Protein AF-A0A534GJU0-F1 (afdb_monomer)

Mean predicted aligned error: 9.86 Å

pLDDT: mean 82.62, std 17.09, range [34.47, 97.19]

Nearest PDB structures (foldseek):
  2ew0-assembly1_A  TM=8.326E-01  e=1.391E-11  Acinetobacter baylyi ADP1
  2haf-assembly1_A  TM=8.439E-01  e=2.333E-10  Vibrio cholerae
  2mui-assembly1_A  TM=8.029E-01  e=2.630E-10  Pseudomonas aeruginosa PAO1
  2hrx-assembly1_A  TM=7.505E-01  e=7.293E-10  Corynebacterium diphtheriae
  2do8-assembly1_A  TM=7.227E-01  e=2.050E-07  [Haemophilus] ducreyi

Structure (mmCIF, N/CA/C/O backbone):
data_AF-A0A534GJU0-F1
#
_entry.id   AF-A0A534GJU0-F1
#
loop_
_atom_site.group_PDB
_atom_site.id
_atom_site.type_symbol
_atom_site.label_atom_id
_atom_site.label_alt_id
_atom_site.label_comp_id
_atom_site.label_asym_id
_atom_site.label_entity_id
_atom_site.label_seq_id
_atom_site.pdbx_PDB_ins_code
_atom_site.Cartn_x
_atom_site.Cartn_y
_atom_site.Cartn_z
_atom_site.occupancy
_atom_site.B_iso_or_equiv
_atom_site.auth_seq_id
_atom_site.auth_comp_id
_atom_site.auth_asym_id
_atom_site.auth_atom_id
_atom_site.pdbx_PDB_model_num
ATOM 1 N N . MET A 1 1 ? 6.451 1.093 -78.146 1.00 41.94 1 M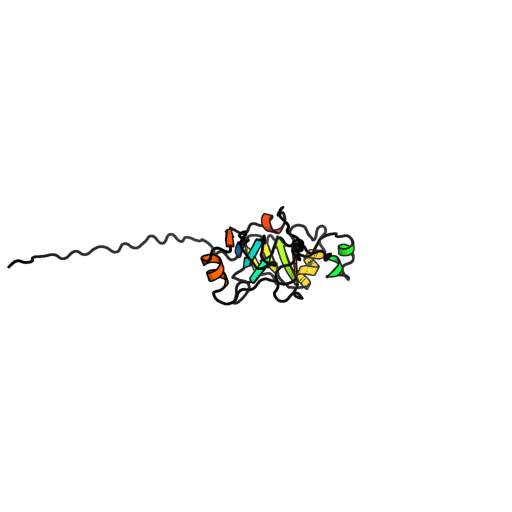ET A N 1
ATOM 2 C CA . MET A 1 1 ? 6.485 0.940 -76.675 1.00 41.94 1 MET A CA 1
ATOM 3 C C . MET A 1 1 ? 5.329 1.780 -76.131 1.00 41.94 1 MET A C 1
ATOM 5 O O . MET A 1 1 ? 5.371 2.984 -76.309 1.00 41.94 1 MET A O 1
ATOM 9 N N . ALA A 1 2 ? 4.134 1.203 -75.945 1.00 38.41 2 ALA A N 1
ATOM 10 C CA . ALA A 1 2 ? 3.597 0.741 -74.648 1.00 38.41 2 ALA A CA 1
ATOM 11 C C . ALA A 1 2 ? 3.693 1.843 -73.572 1.00 38.41 2 ALA A C 1
ATOM 13 O O . ALA A 1 2 ? 4.776 2.077 -73.057 1.00 38.41 2 ALA A O 1
ATOM 14 N N . GLY A 1 3 ? 2.658 2.664 -73.378 1.00 34.47 3 GLY A N 1
ATOM 15 C CA . GLY A 1 3 ? 1.595 2.509 -72.360 1.00 34.47 3 GLY A CA 1
ATOM 16 C C . GLY A 1 3 ? 1.521 3.844 -71.580 1.00 34.47 3 GLY A C 1
ATOM 17 O O . GLY A 1 3 ? 2.497 4.579 -71.591 1.00 34.47 3 GLY A O 1
ATOM 18 N N . ALA A 1 4 ? 0.453 4.297 -70.931 1.00 44.72 4 ALA A N 1
ATOM 19 C CA . ALA A 1 4 ? -0.776 3.656 -70.514 1.00 44.72 4 ALA A CA 1
ATOM 20 C C . ALA A 1 4 ? -1.888 4.710 -70.321 1.00 44.72 4 ALA A C 1
ATOM 22 O O . ALA A 1 4 ? -1.647 5.894 -70.085 1.00 44.72 4 ALA A O 1
ATOM 23 N N . LEU A 1 5 ? -3.103 4.196 -70.457 1.00 43.28 5 LEU A N 1
ATOM 24 C CA . LEU A 1 5 ? -4.422 4.777 -70.252 1.00 43.28 5 LEU A CA 1
ATOM 25 C C . LEU A 1 5 ? -4.727 4.936 -68.748 1.00 43.28 5 LEU A C 1
ATOM 27 O O . LEU A 1 5 ? -4.197 4.146 -67.979 1.00 43.28 5 LEU A O 1
ATOM 31 N N . CYS A 1 6 ? -5.646 5.856 -68.404 1.00 35.12 6 CYS A N 1
ATOM 32 C CA . CYS A 1 6 ? -6.682 5.776 -67.345 1.00 35.12 6 CYS A CA 1
ATOM 33 C C . CYS A 1 6 ? -6.277 5.232 -65.946 1.00 35.12 6 CYS A C 1
ATOM 35 O O . CYS A 1 6 ? -5.686 4.180 -65.785 1.00 35.12 6 CYS A O 1
ATOM 37 N N . THR A 1 7 ? -6.702 5.778 -64.811 1.00 41.09 7 THR A N 1
ATOM 38 C CA . THR A 1 7 ? -8.092 6.054 -64.437 1.00 41.09 7 THR A CA 1
ATOM 39 C C . THR A 1 7 ? -8.074 6.685 -63.044 1.00 41.09 7 THR A C 1
ATOM 41 O O . THR A 1 7 ? -7.282 6.303 -62.185 1.00 41.09 7 THR A O 1
ATOM 44 N N . PHE A 1 8 ? -8.982 7.624 -62.825 1.00 49.00 8 PHE A N 1
ATOM 45 C CA . PHE A 1 8 ? -9.352 8.172 -61.528 1.00 49.00 8 PHE A CA 1
ATOM 46 C C . PHE A 1 8 ? -10.011 7.068 -60.678 1.00 49.00 8 PHE A C 1
ATOM 48 O O . PHE A 1 8 ? -10.967 6.451 -61.146 1.00 49.00 8 PHE A O 1
ATOM 55 N N . LEU A 1 9 ? -9.559 6.832 -59.442 1.00 43.72 9 LEU A N 1
ATOM 56 C CA . LEU A 1 9 ? -10.359 6.122 -58.438 1.00 43.72 9 LEU A CA 1
ATOM 57 C C . LEU A 1 9 ? -10.263 6.858 -57.096 1.00 43.72 9 LEU A C 1
ATOM 59 O O . LEU A 1 9 ? -9.273 6.770 -56.374 1.00 43.72 9 LEU A O 1
ATOM 63 N N . LEU A 1 10 ? -11.326 7.602 -56.789 1.00 51.69 10 LEU A N 1
ATOM 64 C CA . LEU A 1 10 ? -11.676 8.032 -55.440 1.00 51.69 10 LEU A CA 1
ATOM 65 C C . LEU A 1 10 ? -11.942 6.777 -54.602 1.00 51.69 10 LEU A C 1
ATOM 67 O O . LEU A 1 10 ? -12.937 6.090 -54.826 1.00 51.69 10 LEU A O 1
ATOM 71 N N . LEU A 1 11 ? -11.087 6.493 -53.623 1.00 48.75 11 LEU A N 1
ATOM 72 C CA . LEU A 1 11 ? -11.404 5.542 -52.561 1.00 48.75 11 LEU A CA 1
ATOM 73 C C . LEU A 1 11 ? -11.639 6.310 -51.264 1.00 48.75 11 LEU A C 1
ATOM 75 O O . LEU A 1 11 ? -10.718 6.690 -50.550 1.00 48.75 11 LEU A O 1
ATOM 79 N N . LEU A 1 12 ? -12.928 6.601 -51.074 1.00 48.41 12 LEU A N 1
ATOM 80 C CA . LEU A 1 12 ? -13.704 6.465 -49.841 1.00 48.41 12 LEU A CA 1
ATOM 81 C C . LEU A 1 12 ? -12.893 6.435 -48.541 1.00 48.41 12 LEU A C 1
ATOM 83 O O . LEU A 1 12 ? -12.193 5.471 -48.237 1.00 48.41 12 LEU A O 1
ATOM 87 N N . GLY A 1 13 ? -13.109 7.469 -47.726 1.00 51.94 13 GLY A N 1
ATOM 88 C CA . GLY A 1 13 ? -12.737 7.463 -46.323 1.00 51.94 13 GLY A CA 1
ATOM 89 C C . GLY A 1 13 ? -13.367 6.272 -45.608 1.00 51.94 13 GLY A C 1
ATOM 90 O O . GLY A 1 13 ? -14.582 6.208 -45.432 1.00 51.94 13 GLY A O 1
ATOM 91 N N . ALA A 1 14 ? -12.527 5.349 -45.160 1.00 42.12 14 ALA A N 1
ATOM 92 C CA . ALA A 1 14 ? -12.880 4.459 -44.073 1.00 42.12 14 ALA A CA 1
ATOM 93 C C . ALA A 1 14 ? -12.609 5.222 -42.773 1.00 42.12 14 ALA A C 1
ATOM 95 O O . ALA A 1 14 ? -11.506 5.188 -42.232 1.00 42.12 14 ALA A O 1
ATOM 96 N N . ALA A 1 15 ? -13.611 5.962 -42.296 1.00 47.72 15 ALA A N 1
ATOM 97 C CA . ALA A 1 15 ? -13.645 6.346 -40.895 1.00 47.72 15 ALA A CA 1
ATOM 98 C C . ALA A 1 15 ? -13.683 5.044 -40.086 1.00 47.72 15 ALA A C 1
ATOM 100 O O . ALA A 1 15 ? -14.642 4.275 -40.183 1.00 47.72 15 ALA A O 1
ATOM 101 N N . TRP A 1 16 ? -12.614 4.756 -39.343 1.00 41.56 16 TRP A N 1
ATOM 102 C CA . TRP A 1 16 ? -12.639 3.667 -38.377 1.00 41.56 16 TRP A CA 1
ATOM 103 C C . TRP A 1 16 ? -13.765 3.933 -37.372 1.00 41.56 16 TRP A C 1
ATOM 105 O O . TRP A 1 16 ? -13.906 5.070 -36.912 1.00 41.56 16 TRP A O 1
ATOM 115 N N . PRO A 1 17 ? -14.581 2.927 -37.017 1.00 41.19 17 PRO A N 1
ATOM 116 C CA . PRO A 1 17 ? -15.555 3.098 -35.962 1.00 41.19 17 PRO A CA 1
ATOM 117 C C . PRO A 1 17 ? -14.790 3.152 -34.639 1.00 41.19 17 PRO A C 1
ATOM 119 O O . PRO A 1 17 ? -14.469 2.124 -34.049 1.00 41.19 17 PRO A O 1
ATOM 122 N N . THR A 1 18 ? -14.481 4.353 -34.155 1.00 47.78 18 THR A N 1
ATOM 123 C CA . THR A 1 18 ? -14.015 4.537 -32.780 1.00 47.78 18 THR A CA 1
ATOM 124 C C . THR A 1 18 ? -15.221 4.408 -31.856 1.00 47.78 18 THR A C 1
ATOM 126 O O . THR A 1 18 ? -15.742 5.393 -31.345 1.00 47.78 18 THR A O 1
ATOM 129 N N . SER A 1 19 ? -15.700 3.183 -31.637 1.00 50.88 19 SER A N 1
ATOM 130 C CA . SER A 1 19 ? -16.504 2.898 -30.449 1.00 50.88 19 SER A CA 1
ATOM 131 C C . SER A 1 19 ? -15.547 2.642 -29.285 1.00 50.88 19 SER A C 1
ATOM 133 O O . SER A 1 19 ? -15.341 1.518 -28.845 1.00 50.88 19 SER A O 1
ATOM 135 N N . ALA A 1 20 ? -14.907 3.716 -28.825 1.00 49.78 20 ALA A N 1
ATOM 136 C CA . ALA A 1 20 ? -14.318 3.787 -27.494 1.00 49.78 20 ALA A CA 1
ATOM 137 C C . ALA A 1 20 ? -15.336 4.505 -26.598 1.00 49.78 20 ALA A C 1
ATOM 139 O O . ALA A 1 20 ? -15.137 5.645 -26.192 1.00 49.78 20 ALA A O 1
ATOM 140 N N . GLY A 1 21 ? -16.497 3.875 -26.403 1.00 43.91 21 GLY A N 1
ATOM 141 C CA . GLY A 1 21 ? -17.514 4.367 -25.482 1.00 43.91 21 GLY A CA 1
ATOM 142 C C . GLY A 1 21 ? -17.108 4.053 -24.044 1.00 43.91 21 GLY A C 1
ATOM 143 O O . GLY A 1 21 ? -17.014 2.887 -23.677 1.00 43.91 21 GLY A O 1
ATOM 144 N N . ASP A 1 22 ? -16.855 5.096 -23.257 1.00 41.84 22 ASP A N 1
ATOM 145 C CA . ASP A 1 22 ? -16.959 5.133 -21.790 1.00 41.84 22 ASP A CA 1
ATOM 146 C C . ASP A 1 22 ? -16.129 4.153 -20.942 1.00 41.84 22 ASP A C 1
ATOM 148 O O . ASP A 1 22 ? -16.429 3.942 -19.764 1.00 41.84 22 ASP A O 1
ATOM 152 N N . ALA A 1 23 ? -15.020 3.613 -21.447 1.00 45.59 23 ALA A N 1
ATOM 153 C CA . ALA A 1 23 ? -14.037 3.006 -20.553 1.00 45.59 23 ALA A CA 1
ATOM 154 C C . ALA A 1 23 ? -13.319 4.125 -19.778 1.00 45.59 23 ALA A C 1
ATOM 156 O O . ALA A 1 23 ? -12.384 4.748 -20.287 1.00 45.59 23 ALA A O 1
ATOM 157 N N . LYS A 1 24 ? -13.768 4.407 -18.545 1.00 52.56 24 LYS A N 1
ATOM 158 C CA . LYS A 1 24 ? -13.023 5.250 -17.595 1.00 52.56 24 LYS A CA 1
ATOM 159 C C . LYS A 1 24 ? -11.565 4.760 -17.595 1.00 52.56 24 LYS A C 1
ATOM 161 O O . LYS A 1 24 ? -11.360 3.553 -17.441 1.00 52.56 24 LYS A O 1
ATOM 166 N N . PRO A 1 25 ? -10.563 5.638 -17.794 1.00 56.69 25 PRO A N 1
ATOM 167 C CA . PRO A 1 25 ? -9.173 5.204 -17.846 1.00 56.69 25 PRO A CA 1
ATOM 168 C C . PRO A 1 25 ? -8.842 4.426 -16.573 1.00 56.69 25 PRO A C 1
ATOM 170 O O . PRO A 1 25 ? -9.254 4.832 -15.483 1.00 56.69 25 PRO A O 1
ATOM 173 N N . LEU A 1 26 ? -8.134 3.302 -16.719 1.00 58.00 26 LEU A N 1
ATOM 174 C CA . LEU A 1 26 ? -7.698 2.488 -15.587 1.00 58.00 26 LEU A CA 1
ATOM 175 C C . LEU A 1 26 ? -6.821 3.359 -14.682 1.00 58.00 26 LEU A C 1
ATOM 177 O O . LEU A 1 26 ? -5.671 3.657 -14.997 1.00 58.00 26 LEU A O 1
ATOM 181 N N . THR A 1 27 ? -7.397 3.813 -13.570 1.00 81.94 27 THR A N 1
ATOM 182 C CA . THR A 1 27 ? -6.704 4.641 -12.575 1.00 81.94 27 THR A CA 1
ATOM 183 C C . THR A 1 27 ? -5.716 3.821 -11.759 1.00 81.94 27 THR A C 1
ATOM 185 O O . THR A 1 27 ? -4.752 4.380 -11.232 1.00 81.94 27 THR A O 1
ATOM 188 N N . ALA A 1 28 ? -5.927 2.503 -11.718 1.00 90.62 28 ALA A N 1
ATOM 189 C CA . ALA A 1 28 ? -5.014 1.544 -11.139 1.00 90.62 28 ALA A CA 1
ATOM 190 C C . ALA A 1 28 ? -4.909 0.260 -11.975 1.00 90.62 28 ALA A C 1
ATOM 192 O O . ALA A 1 28 ? -5.878 -0.162 -12.609 1.00 90.62 28 ALA A O 1
ATOM 193 N N . ILE A 1 29 ? -3.733 -0.362 -11.932 1.00 92.62 29 ILE A N 1
ATOM 194 C CA . ILE A 1 29 ? -3.437 -1.676 -12.515 1.00 92.62 29 ILE A CA 1
ATOM 195 C C . ILE A 1 29 ? -2.771 -2.557 -11.459 1.00 92.62 29 ILE A C 1
ATOM 197 O O . ILE A 1 29 ? -2.046 -2.056 -10.596 1.00 92.62 29 ILE A O 1
ATOM 201 N N . LEU A 1 30 ? -3.016 -3.863 -11.519 1.00 94.62 30 LEU A N 1
ATOM 202 C CA . LEU A 1 30 ? -2.348 -4.834 -10.664 1.00 94.62 30 LEU A CA 1
ATOM 203 C C . LEU A 1 30 ? -1.210 -5.488 -11.446 1.00 94.62 30 LEU A C 1
ATOM 205 O O . LEU A 1 30 ? -1.418 -5.993 -12.547 1.00 94.62 30 LEU A O 1
ATOM 209 N N . LEU A 1 31 ? -0.009 -5.481 -10.880 1.00 94.94 31 LEU A N 1
ATOM 210 C CA . LEU A 1 31 ? 1.158 -6.144 -11.446 1.00 94.94 31 LEU A CA 1
ATOM 211 C C . LEU A 1 31 ? 1.499 -7.366 -10.604 1.00 94.94 31 LEU A C 1
ATOM 213 O O . LEU A 1 31 ? 1.713 -7.245 -9.400 1.00 94.94 31 LEU A O 1
ATOM 217 N N . LYS A 1 32 ? 1.589 -8.536 -11.234 1.00 94.56 32 LYS A N 1
ATOM 218 C CA . LYS A 1 32 ? 2.100 -9.757 -10.601 1.00 94.56 32 LYS A CA 1
ATOM 219 C C . LYS A 1 32 ? 3.503 -10.039 -11.119 1.00 94.56 32 LYS A C 1
ATOM 221 O O . LYS A 1 32 ? 3.705 -10.172 -12.330 1.00 94.56 32 LYS A O 1
ATOM 226 N N . ALA A 1 33 ? 4.465 -10.094 -10.205 1.00 92.88 33 ALA A N 1
ATOM 227 C CA . ALA A 1 33 ? 5.852 -10.389 -10.522 1.00 92.88 33 ALA A CA 1
ATOM 228 C C . ALA A 1 33 ? 5.974 -11.768 -11.178 1.00 92.88 33 ALA A C 1
ATOM 230 O O . ALA A 1 33 ? 5.416 -12.752 -10.686 1.00 92.88 33 ALA A O 1
ATOM 231 N N . ARG A 1 34 ? 6.722 -11.861 -12.280 1.00 86.94 34 ARG A N 1
ATOM 232 C CA . ARG A 1 34 ? 7.118 -13.157 -12.844 1.00 86.94 34 ARG A CA 1
ATOM 233 C C . ARG A 1 34 ? 8.378 -13.681 -12.147 1.00 86.94 34 ARG A C 1
ATOM 235 O O . ARG A 1 34 ? 9.173 -12.915 -11.608 1.00 86.94 34 ARG A O 1
ATOM 242 N N . ALA A 1 35 ? 8.565 -15.002 -12.176 1.00 71.19 35 ALA A N 1
ATOM 243 C CA . ALA A 1 35 ? 9.552 -15.730 -11.366 1.00 71.19 35 ALA A CA 1
ATOM 244 C C . ALA 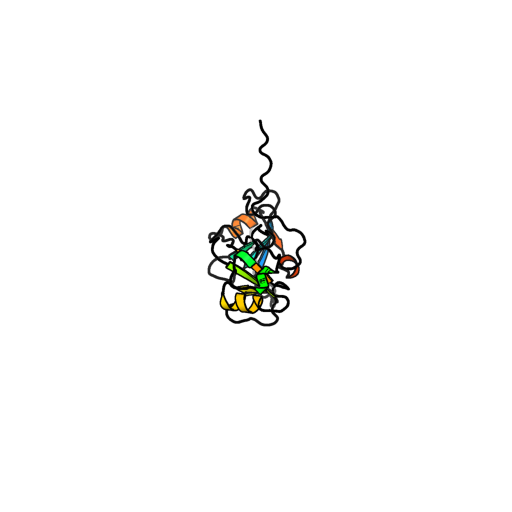A 1 35 ? 11.029 -15.321 -11.564 1.00 71.19 35 ALA A C 1
ATOM 246 O O . ALA A 1 35 ? 11.882 -15.724 -10.779 1.00 71.19 35 ALA A O 1
ATOM 247 N N . HIS A 1 36 ? 11.361 -14.554 -12.607 1.00 74.44 36 HIS A N 1
ATOM 248 C CA . HIS A 1 36 ? 12.732 -14.139 -12.920 1.00 74.44 36 HIS A CA 1
ATOM 249 C C . HIS A 1 36 ? 13.096 -12.730 -12.429 1.00 74.44 36 HIS A C 1
ATOM 251 O O . HIS A 1 36 ? 14.204 -12.279 -12.716 1.00 74.44 36 HIS A O 1
ATOM 257 N N . LEU A 1 37 ? 12.203 -12.027 -11.720 1.00 77.88 37 LEU A N 1
ATOM 258 C CA . LEU A 1 37 ? 12.490 -10.697 -11.169 1.00 77.88 37 LEU A CA 1
ATOM 259 C C . LEU A 1 37 ? 13.635 -10.775 -10.135 1.00 77.88 37 LEU A C 1
ATOM 261 O O . LEU A 1 37 ? 13.465 -11.407 -9.091 1.00 77.88 37 LEU A O 1
ATOM 265 N N . PRO A 1 38 ? 14.802 -10.150 -10.397 1.00 74.19 38 PRO A N 1
ATOM 266 C CA . PRO A 1 38 ? 15.988 -10.318 -9.555 1.00 74.19 38 PRO A CA 1
ATOM 267 C C . PRO A 1 38 ? 15.954 -9.469 -8.278 1.00 74.19 38 PRO A C 1
ATOM 269 O O . PRO A 1 38 ? 16.683 -9.763 -7.331 1.00 74.19 38 PRO A O 1
ATOM 272 N N . ASP A 1 39 ? 15.139 -8.410 -8.239 1.00 84.50 39 ASP A N 1
ATOM 273 C CA . ASP A 1 39 ? 14.990 -7.576 -7.048 1.00 84.50 39 ASP A CA 1
ATOM 274 C C . ASP A 1 39 ? 14.202 -8.336 -5.973 1.00 84.50 39 ASP A C 1
ATOM 276 O O . ASP A 1 39 ? 13.025 -8.667 -6.141 1.00 84.50 39 ASP A O 1
ATOM 280 N N . SER A 1 40 ? 14.847 -8.590 -4.835 1.00 83.94 40 SER A N 1
ATOM 281 C CA . SER A 1 40 ? 14.270 -9.339 -3.718 1.00 83.94 40 SER A CA 1
ATOM 282 C C . SER A 1 40 ? 13.074 -8.646 -3.061 1.00 83.94 40 SER A C 1
ATOM 284 O O . SER A 1 40 ? 12.268 -9.325 -2.414 1.00 83.94 40 SER A O 1
ATOM 286 N N . ASN A 1 41 ? 12.918 -7.329 -3.238 1.00 86.75 41 ASN A N 1
ATOM 287 C CA . ASN A 1 41 ? 11.724 -6.602 -2.812 1.00 86.75 41 ASN A CA 1
ATOM 288 C C . ASN A 1 41 ? 10.510 -6.939 -3.685 1.00 86.75 41 ASN A C 1
ATOM 290 O O . ASN A 1 41 ? 9.388 -6.934 -3.181 1.00 86.75 41 ASN A O 1
ATOM 294 N N . PHE A 1 42 ? 10.724 -7.260 -4.964 1.00 90.69 42 PHE A N 1
ATOM 295 C CA . PHE A 1 42 ? 9.656 -7.444 -5.949 1.00 90.69 42 PHE A CA 1
ATOM 296 C C . PHE A 1 42 ? 9.451 -8.894 -6.403 1.00 90.69 42 PHE A C 1
ATOM 298 O O . PHE A 1 42 ? 8.401 -9.197 -6.965 1.00 90.69 42 PHE A O 1
ATOM 305 N N . ALA A 1 43 ? 10.377 -9.812 -6.121 1.00 88.88 43 ALA A N 1
ATOM 306 C CA . ALA A 1 43 ? 10.155 -11.247 -6.325 1.00 88.88 43 ALA A CA 1
ATOM 307 C C . ALA A 1 43 ? 8.840 -11.701 -5.656 1.00 88.88 43 ALA A C 1
ATOM 309 O O . ALA A 1 43 ? 8.559 -11.290 -4.531 1.00 88.88 43 ALA A O 1
ATOM 310 N N . ASP A 1 44 ? 8.006 -12.478 -6.353 1.00 89.75 44 ASP A N 1
ATOM 311 C CA . ASP A 1 44 ? 6.683 -12.941 -5.880 1.00 89.75 44 ASP A CA 1
ATOM 312 C C . ASP A 1 44 ? 5.720 -11.824 -5.415 1.00 89.75 44 ASP A C 1
ATOM 314 O O . ASP A 1 44 ? 4.714 -12.069 -4.740 1.00 89.75 44 ASP A O 1
ATOM 318 N N . SER A 1 45 ? 6.023 -10.568 -5.751 1.00 93.81 45 SER A N 1
ATOM 319 C CA . SER A 1 45 ? 5.226 -9.434 -5.308 1.00 93.81 45 SER A CA 1
ATOM 320 C C . SER A 1 45 ? 3.998 -9.239 -6.188 1.00 93.81 45 SER A C 1
ATOM 322 O O . SER A 1 45 ? 4.010 -9.470 -7.400 1.00 93.81 45 SER A O 1
ATOM 324 N N . VAL A 1 46 ? 2.932 -8.778 -5.547 1.00 95.44 46 VAL A N 1
ATOM 325 C CA . VAL A 1 46 ? 1.764 -8.218 -6.214 1.00 95.44 46 VAL A CA 1
ATOM 326 C C . VAL A 1 46 ? 1.759 -6.730 -5.904 1.00 95.44 46 VAL A C 1
ATOM 328 O O . VAL A 1 46 ? 1.763 -6.348 -4.733 1.00 95.44 46 VAL A O 1
ATOM 331 N N . VAL A 1 47 ? 1.778 -5.893 -6.936 1.00 96.19 47 VAL A N 1
ATOM 332 C CA . VAL A 1 47 ? 1.905 -4.439 -6.809 1.00 96.19 47 VAL A CA 1
ATOM 333 C C . VAL A 1 47 ? 0.669 -3.768 -7.385 1.00 96.19 47 VAL A C 1
ATOM 335 O O . VAL A 1 47 ? 0.369 -3.916 -8.566 1.00 96.19 47 VAL A O 1
ATOM 338 N N . LEU A 1 48 ? -0.048 -3.012 -6.558 1.00 96.69 48 LEU A N 1
ATOM 339 C CA . LEU A 1 48 ? -1.089 -2.108 -7.033 1.00 96.69 48 LEU A CA 1
ATOM 340 C C . LEU A 1 48 ? -0.428 -0.809 -7.479 1.00 96.69 48 LEU A C 1
ATOM 342 O O . LEU A 1 48 ? 0.101 -0.085 -6.639 1.00 96.69 48 LEU A O 1
ATOM 346 N N . VAL A 1 49 ? -0.486 -0.502 -8.770 1.00 95.31 49 VAL A N 1
ATOM 347 C CA . VAL A 1 49 ? 0.030 0.750 -9.334 1.00 95.31 49 VAL A CA 1
ATOM 348 C C . VAL A 1 49 ? -1.119 1.707 -9.578 1.00 95.31 49 VAL A C 1
ATOM 350 O O . VAL A 1 49 ? -2.112 1.330 -10.188 1.00 95.31 49 VAL A O 1
ATOM 353 N N . MET A 1 50 ? -0.974 2.944 -9.114 1.00 92.19 50 MET A N 1
ATOM 354 C CA . MET A 1 50 ? -1.936 4.028 -9.270 1.00 92.19 50 MET A CA 1
ATOM 355 C C . MET A 1 50 ? -1.293 5.165 -10.065 1.00 92.19 50 MET A C 1
ATOM 357 O O . MET A 1 50 ? -0.260 5.710 -9.671 1.00 92.19 50 MET A O 1
ATOM 361 N N . ASN A 1 51 ? -1.933 5.551 -11.167 1.00 85.25 51 ASN A N 1
ATOM 362 C CA . ASN A 1 51 ? -1.402 6.552 -12.103 1.00 85.25 51 ASN A CA 1
ATOM 363 C C . ASN A 1 51 ? -2.005 7.952 -11.903 1.00 85.25 51 ASN A C 1
ATOM 365 O O . ASN A 1 51 ? -1.616 8.899 -12.578 1.00 85.25 51 ASN A O 1
ATOM 369 N N . ASN A 1 52 ? -2.962 8.099 -10.984 1.00 80.31 52 ASN A N 1
ATOM 370 C CA . ASN A 1 52 ? -3.688 9.345 -10.713 1.00 80.31 52 ASN A CA 1
ATOM 371 C C . ASN A 1 52 ? -3.317 9.996 -9.366 1.00 80.31 52 ASN A C 1
ATOM 373 O O . ASN A 1 52 ? -4.012 10.9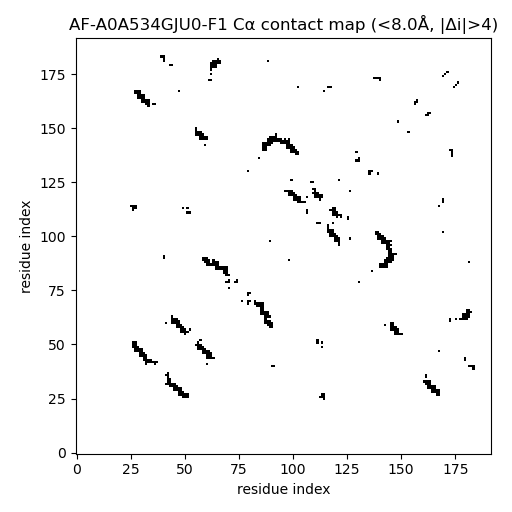03 -8.912 1.00 80.31 52 ASN A O 1
ATOM 377 N N . VAL A 1 53 ? -2.257 9.516 -8.711 1.00 75.19 53 VAL A N 1
ATOM 378 C CA . VAL A 1 53 ? -1.846 9.943 -7.360 1.00 75.19 53 VAL A CA 1
ATOM 379 C C . VAL A 1 53 ? -0.784 11.057 -7.396 1.00 75.19 53 VAL A C 1
ATOM 381 O O . VAL A 1 53 ? -0.507 11.685 -6.378 1.00 75.19 53 VAL A O 1
ATOM 384 N N . GLY A 1 54 ? -0.230 11.370 -8.571 1.00 75.94 54 GLY A N 1
ATOM 385 C CA . GLY A 1 54 ? 0.767 12.423 -8.747 1.00 75.94 54 GLY A CA 1
ATOM 386 C C . GLY A 1 54 ? 1.296 12.499 -10.178 1.00 75.94 54 GLY A C 1
ATOM 387 O O . GLY A 1 54 ? 0.630 12.079 -11.120 1.00 75.94 54 GLY A O 1
ATOM 388 N N . HIS A 1 55 ? 2.506 13.039 -10.336 1.00 77.50 55 HIS A N 1
ATOM 389 C CA . HIS A 1 55 ? 3.175 13.177 -11.638 1.00 77.50 55 HIS A CA 1
ATOM 390 C C . HIS A 1 55 ? 3.850 11.890 -12.135 1.00 77.50 55 HIS A C 1
ATOM 392 O O . HIS A 1 55 ? 4.201 11.804 -13.308 1.00 77.50 55 HIS A O 1
ATOM 398 N N . ALA A 1 56 ? 4.045 10.913 -11.249 1.00 82.75 56 ALA A N 1
ATOM 399 C CA . ALA A 1 56 ? 4.626 9.613 -11.555 1.00 82.75 56 ALA A CA 1
ATOM 400 C C . ALA A 1 56 ? 3.749 8.499 -10.959 1.00 82.75 56 ALA A C 1
ATOM 402 O O . ALA A 1 56 ? 3.059 8.750 -9.962 1.00 82.75 56 ALA A O 1
ATOM 403 N N . PRO A 1 57 ? 3.776 7.283 -11.535 1.00 88.00 57 PRO A N 1
ATOM 404 C CA . PRO A 1 57 ? 3.089 6.131 -10.966 1.00 88.00 57 PRO A CA 1
ATOM 405 C C . PRO A 1 57 ? 3.544 5.855 -9.531 1.00 88.00 57 PRO A C 1
ATOM 407 O O . PRO A 1 57 ? 4.744 5.800 -9.248 1.00 88.00 57 PRO A O 1
ATOM 410 N N . VAL A 1 58 ? 2.577 5.647 -8.639 1.00 91.25 58 VAL A N 1
ATOM 411 C CA . VAL A 1 58 ? 2.816 5.225 -7.253 1.00 91.25 58 VAL A CA 1
ATOM 412 C C . VAL A 1 58 ? 2.315 3.802 -7.089 1.00 91.25 58 VAL A C 1
ATOM 414 O O . VAL A 1 58 ? 1.178 3.491 -7.435 1.00 91.25 58 VAL A O 1
ATOM 417 N N . GLY A 1 59 ? 3.162 2.936 -6.551 1.00 95.25 59 GLY A N 1
ATOM 418 C CA . GLY A 1 59 ? 2.892 1.523 -6.349 1.00 95.25 59 GLY A CA 1
ATOM 419 C C . GLY A 1 59 ? 2.870 1.148 -4.877 1.00 95.25 59 GLY A C 1
ATOM 420 O O . GLY A 1 59 ? 3.664 1.654 -4.089 1.00 95.25 59 GLY A O 1
ATOM 421 N N . LEU A 1 60 ? 2.002 0.215 -4.510 1.00 97.00 60 LEU A N 1
ATOM 422 C CA . LEU A 1 60 ? 2.037 -0.454 -3.215 1.00 97.00 60 LEU A CA 1
ATOM 423 C C . LEU A 1 60 ? 2.158 -1.954 -3.434 1.00 97.00 60 LEU A C 1
ATOM 425 O O . LEU A 1 60 ? 1.297 -2.558 -4.073 1.00 97.00 60 LEU A O 1
ATOM 429 N N . ILE A 1 61 ? 3.200 -2.564 -2.876 1.00 96.88 61 ILE A N 1
ATOM 430 C CA . ILE A 1 61 ? 3.275 -4.018 -2.779 1.00 96.88 61 ILE A CA 1
ATOM 431 C C . ILE A 1 61 ? 2.219 -4.473 -1.763 1.00 96.88 61 ILE A C 1
ATOM 433 O O . ILE A 1 61 ? 2.306 -4.182 -0.570 1.00 96.88 61 ILE A O 1
ATOM 437 N N . ILE A 1 62 ? 1.187 -5.167 -2.240 1.00 96.50 62 ILE A N 1
ATOM 438 C CA . ILE A 1 62 ? -0.007 -5.453 -1.438 1.00 96.50 62 ILE A CA 1
ATOM 439 C C . ILE A 1 62 ? 0.082 -6.754 -0.648 1.00 96.50 62 ILE A C 1
ATOM 441 O O . ILE A 1 62 ? -0.688 -6.936 0.289 1.00 96.50 62 ILE A O 1
ATOM 445 N N . ASN A 1 63 ? 1.013 -7.646 -0.987 1.00 95.56 63 ASN A N 1
ATOM 446 C CA . ASN A 1 63 ? 1.067 -9.014 -0.469 1.00 95.56 63 ASN A CA 1
ATOM 447 C C . ASN A 1 63 ? 2.286 -9.307 0.423 1.00 95.56 63 ASN A C 1
ATOM 449 O O . ASN A 1 63 ? 2.622 -10.470 0.645 1.00 95.56 63 ASN A O 1
ATOM 453 N N . ARG A 1 64 ? 2.955 -8.266 0.935 1.00 94.69 64 ARG A N 1
ATOM 454 C CA . ARG A 1 64 ? 4.157 -8.397 1.768 1.00 94.69 64 ARG A CA 1
ATOM 455 C C . ARG A 1 64 ? 3.927 -7.959 3.216 1.00 94.69 64 ARG A C 1
ATOM 457 O O . ARG A 1 64 ? 4.272 -6.830 3.569 1.00 94.69 64 ARG A O 1
ATOM 464 N N . PRO A 1 65 ? 3.366 -8.818 4.085 1.00 94.81 65 PRO A N 1
ATOM 465 C CA . PRO A 1 65 ? 3.254 -8.498 5.501 1.00 94.81 65 PRO A CA 1
ATOM 466 C C . PRO A 1 65 ? 4.646 -8.409 6.137 1.00 94.81 65 PRO A C 1
ATOM 468 O O . PRO A 1 65 ? 5.552 -9.189 5.830 1.00 94.81 65 PRO A O 1
ATOM 471 N N . THR A 1 66 ? 4.814 -7.478 7.066 1.00 93.62 66 THR A N 1
ATOM 472 C CA . THR A 1 66 ? 6.029 -7.365 7.880 1.00 93.62 66 THR A CA 1
ATOM 473 C C . THR A 1 66 ? 5.864 -8.100 9.211 1.00 93.62 66 THR A C 1
ATOM 475 O O . THR A 1 66 ? 4.781 -8.563 9.567 1.00 93.62 66 THR A O 1
ATOM 478 N N . GLN A 1 67 ? 6.940 -8.178 9.994 1.00 90.94 67 GLN A N 1
ATOM 479 C CA . GLN A 1 67 ? 6.872 -8.614 11.395 1.00 90.94 67 GLN A CA 1
ATOM 480 C C . GLN A 1 67 ? 6.508 -7.471 12.359 1.00 90.94 67 GLN A C 1
ATOM 482 O O . GLN A 1 67 ? 6.471 -7.675 13.571 1.00 90.94 67 GLN A O 1
ATOM 487 N N . VAL A 1 68 ? 6.274 -6.256 11.848 1.00 89.75 68 VAL A N 1
ATOM 488 C CA . VAL A 1 68 ? 5.952 -5.089 12.670 1.00 89.75 68 VAL A CA 1
ATOM 489 C C . VAL A 1 68 ? 4.451 -5.099 12.976 1.00 89.75 68 VAL A C 1
ATOM 491 O O . VAL A 1 68 ? 3.644 -4.995 12.046 1.00 89.75 68 VAL A O 1
ATOM 494 N N . PRO A 1 69 ? 4.051 -5.212 14.257 1.00 91.12 69 PRO A N 1
ATOM 495 C CA . PRO A 1 69 ? 2.645 -5.133 14.621 1.00 91.12 69 PRO A CA 1
ATOM 496 C C . PRO A 1 69 ? 2.143 -3.699 14.450 1.00 91.12 69 PRO A C 1
ATOM 498 O O . PRO A 1 69 ? 2.873 -2.739 14.718 1.00 91.12 69 PRO A O 1
ATOM 501 N N . LEU A 1 70 ? 0.879 -3.550 14.057 1.00 90.56 70 LEU A N 1
ATOM 502 C CA . LEU A 1 70 ? 0.246 -2.247 13.854 1.00 90.56 70 LEU A CA 1
ATOM 503 C C . LEU A 1 70 ? 0.315 -1.353 15.102 1.00 90.56 70 LEU A C 1
ATOM 505 O O . LEU A 1 70 ? 0.576 -0.154 15.001 1.00 90.56 70 LEU A O 1
ATOM 509 N N . SER A 1 71 ? 0.156 -1.947 16.286 1.00 90.38 71 SER A N 1
ATOM 510 C CA . SER A 1 71 ? 0.249 -1.258 17.578 1.00 90.38 71 SER A CA 1
ATOM 511 C C . SER A 1 71 ? 1.583 -0.538 17.797 1.00 90.38 71 SER A C 1
ATOM 513 O O . SER A 1 71 ? 1.635 0.443 18.534 1.00 90.38 71 SER A O 1
ATOM 515 N N . ARG A 1 72 ? 2.661 -0.964 17.123 1.00 88.81 72 ARG A N 1
ATOM 516 C CA . ARG A 1 72 ? 3.967 -0.298 17.194 1.00 88.81 72 ARG A CA 1
ATOM 517 C C . ARG A 1 72 ? 4.005 1.023 16.431 1.00 88.81 72 ARG A C 1
ATOM 519 O O . ARG A 1 72 ? 4.763 1.905 16.820 1.00 88.81 72 ARG A O 1
ATOM 526 N N . LEU A 1 73 ? 3.220 1.163 15.360 1.00 85.75 73 LEU A N 1
ATOM 527 C CA . LEU A 1 73 ? 3.132 2.419 14.605 1.00 85.75 73 LEU A CA 1
ATOM 528 C C . LEU A 1 73 ? 2.260 3.461 15.309 1.00 85.75 73 LEU A C 1
ATOM 530 O O . LEU A 1 73 ? 2.492 4.658 15.160 1.00 85.75 73 LEU A O 1
ATOM 534 N N . PHE A 1 74 ? 1.271 3.011 16.082 1.00 85.50 74 PHE A N 1
ATOM 535 C CA . PHE A 1 74 ? 0.302 3.877 16.752 1.00 85.50 74 PHE A CA 1
ATOM 536 C C . PHE A 1 74 ? 0.187 3.527 18.243 1.00 85.50 74 PHE A C 1
ATOM 538 O O . PHE A 1 74 ? -0.882 3.104 18.690 1.00 85.50 74 PHE A O 1
ATOM 545 N N . PRO A 1 75 ? 1.266 3.706 19.029 1.00 83.75 75 PRO A N 1
ATOM 546 C CA . PRO A 1 75 ? 1.304 3.286 20.433 1.00 83.75 75 PRO A CA 1
ATOM 547 C C . PRO A 1 75 ? 0.261 3.999 21.308 1.00 83.75 75 PRO A C 1
ATOM 549 O O . PRO A 1 75 ? -0.191 3.445 22.309 1.00 83.75 75 PRO A O 1
ATOM 552 N N . ASP A 1 76 ? -0.166 5.200 20.912 1.00 84.56 76 ASP A N 1
ATOM 553 C CA . ASP A 1 76 ? -1.154 5.993 21.649 1.00 84.56 76 ASP A CA 1
ATOM 554 C C . ASP A 1 76 ? -2.594 5.477 21.473 1.00 84.56 76 ASP A C 1
ATOM 556 O O . ASP A 1 76 ? -3.482 5.788 22.273 1.00 84.56 76 ASP A O 1
ATOM 560 N N . LEU A 1 77 ? -2.848 4.658 20.447 1.00 82.12 77 LEU A N 1
ATOM 561 C CA . LEU A 1 77 ? -4.158 4.070 20.191 1.00 82.12 77 LEU A CA 1
ATOM 562 C C . LEU A 1 77 ? -4.311 2.748 20.946 1.00 82.12 77 LEU A C 1
ATOM 564 O O . LEU A 1 77 ? -4.184 1.662 20.383 1.00 82.12 77 LEU A O 1
ATOM 568 N N . LYS A 1 78 ? -4.646 2.848 22.237 1.00 80.62 78 LYS A N 1
ATOM 569 C CA . LYS A 1 78 ? -4.815 1.697 23.144 1.00 80.62 78 LYS A CA 1
ATOM 570 C C . LYS A 1 78 ? -5.671 0.543 22.589 1.00 80.62 78 LYS A C 1
ATOM 572 O O . LYS A 1 78 ? -5.277 -0.599 22.816 1.00 80.62 78 LYS A O 1
ATOM 577 N N . PRO A 1 79 ? -6.785 0.770 21.858 1.00 79.19 79 PRO A N 1
ATOM 578 C CA . PRO A 1 79 ? -7.553 -0.330 21.267 1.00 79.19 79 PRO A CA 1
ATOM 579 C C . PRO A 1 79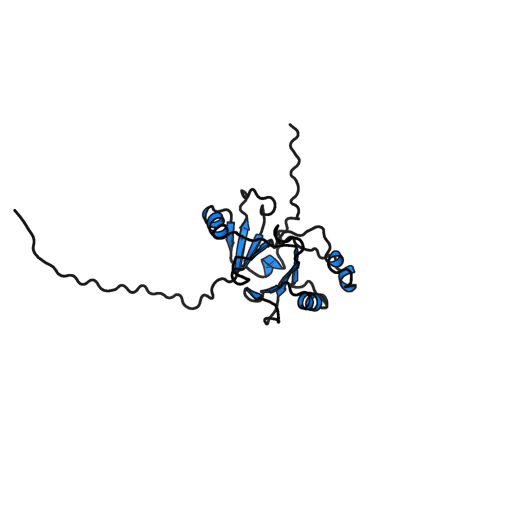 ? -6.745 -1.186 20.278 1.00 79.19 79 PRO A C 1
ATOM 581 O O . PRO A 1 79 ? -6.965 -2.391 20.199 1.00 79.19 79 PRO A O 1
ATOM 584 N N . LEU A 1 80 ? -5.759 -0.604 19.582 1.00 80.62 80 LEU A N 1
ATOM 585 C CA . LEU A 1 80 ? -4.911 -1.334 18.633 1.00 80.62 80 LEU A CA 1
ATOM 586 C C . LEU A 1 80 ? -3.916 -2.268 19.319 1.00 80.62 80 LEU A C 1
ATOM 588 O O . LEU A 1 80 ? -3.399 -3.170 18.671 1.00 80.62 80 LEU A O 1
ATOM 592 N N . ALA A 1 81 ? -3.650 -2.095 20.618 1.00 77.44 81 ALA A N 1
ATOM 593 C CA . ALA A 1 81 ? -2.773 -2.996 21.365 1.00 77.44 81 ALA A CA 1
ATOM 594 C C . ALA A 1 81 ? -3.320 -4.433 21.433 1.00 77.44 81 ALA A C 1
ATOM 596 O O . ALA A 1 81 ? -2.545 -5.365 21.625 1.00 77.44 81 ALA A O 1
ATOM 597 N N . GLN A 1 82 ? -4.636 -4.601 21.270 1.00 79.44 82 GLN A N 1
ATOM 598 C CA . GLN A 1 82 ? -5.305 -5.904 21.228 1.00 79.44 82 GLN A CA 1
ATOM 599 C C . GLN A 1 82 ? -5.404 -6.477 19.807 1.00 79.44 82 GLN A C 1
ATOM 601 O O . GLN A 1 82 ? -5.828 -7.616 19.632 1.00 79.44 82 GLN A O 1
ATOM 606 N N . LEU A 1 83 ? -5.031 -5.697 18.787 1.00 81.94 83 LEU A N 1
ATOM 607 C CA . LEU A 1 83 ? -4.999 -6.162 17.408 1.00 81.94 83 LEU A CA 1
ATOM 608 C C . LEU A 1 83 ? -3.656 -6.830 17.117 1.00 81.94 83 LEU A C 1
ATOM 610 O O . LEU A 1 83 ? -2.589 -6.309 17.446 1.00 81.94 83 LEU A O 1
ATOM 614 N N . HIS A 1 84 ? -3.720 -7.979 16.452 1.00 82.94 84 HIS A N 1
ATOM 615 C CA . HIS A 1 84 ? -2.545 -8.721 15.991 1.00 82.94 84 HIS A CA 1
ATOM 616 C C . HIS A 1 84 ? -2.219 -8.449 14.515 1.00 82.94 84 HIS A C 1
ATOM 618 O O . HIS A 1 84 ? -1.361 -9.114 13.931 1.00 82.94 84 HIS A O 1
ATOM 624 N N . ASP A 1 85 ? -2.895 -7.466 13.918 1.00 90.75 85 ASP A N 1
ATOM 625 C CA . ASP A 1 85 ? -2.700 -7.059 12.537 1.00 90.75 85 ASP A CA 1
ATOM 626 C C . ASP A 1 85 ? -1.286 -6.536 12.283 1.00 90.75 85 ASP A C 1
ATOM 628 O O . ASP A 1 85 ? -0.659 -5.850 13.102 1.00 90.75 85 ASP A O 1
ATOM 632 N N . LYS A 1 86 ? -0.787 -6.878 11.098 1.00 91.25 86 LYS A N 1
ATOM 633 C CA . LYS A 1 86 ? 0.550 -6.524 10.633 1.00 91.25 86 LYS A CA 1
ATOM 634 C C . LYS A 1 86 ? 0.483 -5.325 9.708 1.00 91.25 86 LYS A C 1
ATOM 636 O O . LYS A 1 86 ? -0.473 -5.135 8.959 1.00 91.25 86 LYS A O 1
ATOM 641 N N . VAL A 1 87 ? 1.563 -4.562 9.716 1.00 94.19 87 VAL A N 1
ATOM 642 C CA . VAL A 1 87 ? 1.827 -3.555 8.691 1.00 94.19 87 VAL A CA 1
ATOM 643 C C . VAL A 1 87 ? 2.430 -4.244 7.474 1.00 94.19 87 VAL A C 1
ATOM 645 O O . VAL A 1 87 ? 3.199 -5.198 7.619 1.00 94.19 87 VAL A O 1
ATOM 648 N N . TYR A 1 88 ? 2.111 -3.755 6.284 1.00 96.38 88 TYR A N 1
ATOM 649 C CA . TYR A 1 88 ? 2.632 -4.273 5.027 1.00 96.38 88 TYR A CA 1
ATOM 650 C C . TYR A 1 88 ? 3.794 -3.424 4.519 1.00 96.38 88 TYR A C 1
ATOM 652 O O . TYR A 1 88 ? 3.824 -2.210 4.693 1.00 96.38 88 TYR A O 1
ATOM 660 N N . PHE A 1 89 ? 4.762 -4.058 3.875 1.00 96.38 89 PHE A N 1
ATOM 661 C CA . PHE A 1 89 ? 5.810 -3.358 3.150 1.00 96.38 89 PHE A CA 1
ATOM 662 C C . PHE A 1 89 ? 5.258 -2.934 1.788 1.00 96.38 89 PHE A C 1
ATOM 664 O O . PHE A 1 89 ? 5.012 -3.794 0.950 1.00 96.38 89 PHE A O 1
ATOM 671 N N . GLY A 1 90 ? 5.038 -1.632 1.584 1.00 96.75 90 GLY A N 1
ATOM 672 C CA . GLY A 1 90 ? 4.504 -1.080 0.333 1.00 96.75 90 GLY A CA 1
ATOM 673 C C . GLY A 1 90 ? 5.573 -0.851 -0.738 1.00 96.75 90 GLY A C 1
ATOM 674 O O . GLY A 1 90 ? 5.257 -0.798 -1.929 1.00 96.75 90 GLY A O 1
ATOM 675 N N . GLY A 1 91 ? 6.839 -0.751 -0.338 1.00 95.81 91 GLY A N 1
ATOM 676 C CA . GLY A 1 91 ? 7.973 -0.663 -1.248 1.00 95.81 91 GLY A CA 1
ATOM 677 C C . GLY A 1 91 ? 9.187 0.038 -0.636 1.00 95.81 91 GLY A C 1
ATOM 678 O O . GLY A 1 91 ? 9.137 0.509 0.503 1.00 95.81 91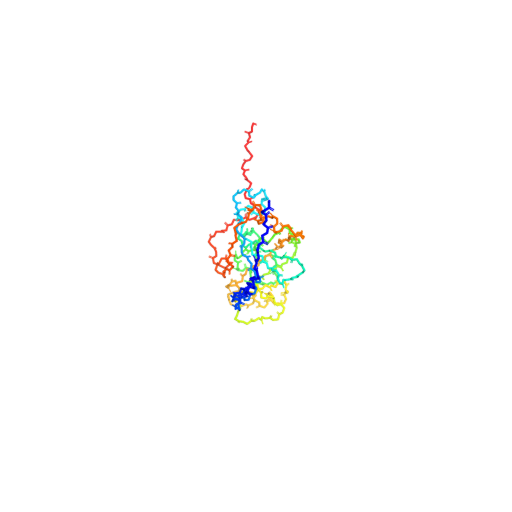 GLY A O 1
ATOM 679 N N . PRO A 1 92 ? 10.307 0.074 -1.375 1.00 93.44 92 PRO A N 1
ATOM 680 C CA . PRO A 1 92 ? 11.599 0.515 -0.853 1.00 93.44 92 PRO A CA 1
ATOM 681 C C . PRO A 1 92 ? 11.737 2.040 -0.736 1.00 93.44 92 PRO A C 1
ATOM 683 O O . PRO A 1 92 ? 12.687 2.516 -0.114 1.00 93.44 92 PRO A O 1
ATOM 686 N N . VAL A 1 93 ? 10.830 2.814 -1.335 1.00 93.19 93 VAL A N 1
ATOM 687 C CA . VAL A 1 93 ? 10.902 4.277 -1.358 1.00 93.19 93 VAL A CA 1
ATOM 688 C C . VAL A 1 93 ? 10.247 4.852 -0.106 1.00 93.19 93 VAL A C 1
ATOM 690 O O . VAL A 1 93 ? 9.174 4.414 0.301 1.00 93.19 93 VAL A O 1
ATOM 693 N N . GLU A 1 94 ? 10.913 5.838 0.505 1.00 88.88 94 GLU A N 1
ATOM 694 C CA . GLU A 1 94 ? 10.451 6.563 1.698 1.00 88.88 94 GLU A CA 1
ATOM 695 C C . GLU A 1 94 ? 9.877 5.646 2.788 1.00 88.88 94 GLU A C 1
ATOM 697 O O . GLU A 1 94 ? 8.734 5.792 3.212 1.00 88.88 94 GLU A O 1
ATOM 702 N N . PHE A 1 95 ? 10.681 4.707 3.288 1.00 82.69 95 PHE A N 1
ATOM 703 C CA . PHE A 1 95 ? 10.259 3.704 4.278 1.00 82.69 95 PHE A CA 1
ATOM 704 C C . PHE A 1 95 ? 9.603 4.275 5.559 1.00 82.69 95 PHE A C 1
ATOM 706 O O . PHE A 1 95 ? 8.886 3.565 6.256 1.00 82.69 95 PHE A O 1
ATOM 713 N N . GLY A 1 96 ? 9.831 5.555 5.879 1.00 84.06 96 GLY A N 1
ATOM 714 C CA . GLY A 1 96 ? 9.183 6.250 7.001 1.00 84.06 96 GLY A CA 1
ATOM 715 C C . GLY A 1 96 ? 7.758 6.751 6.723 1.00 84.06 96 GLY A C 1
ATOM 716 O O . GLY A 1 96 ? 7.084 7.196 7.650 1.00 84.06 96 GLY A O 1
ATOM 717 N N . SER A 1 97 ? 7.298 6.703 5.472 1.00 91.19 97 SER A N 1
ATOM 718 C CA . SER A 1 97 ? 5.950 7.118 5.079 1.00 91.19 97 SER A CA 1
ATOM 719 C C . SER A 1 97 ? 4.926 6.023 5.381 1.00 91.19 97 SER A C 1
ATOM 721 O O . SER A 1 97 ? 5.200 4.835 5.201 1.00 91.19 97 SER A O 1
ATOM 723 N N . VAL A 1 98 ? 3.739 6.429 5.842 1.00 94.62 98 VAL A N 1
ATOM 724 C CA . VAL A 1 98 ? 2.605 5.530 6.082 1.00 94.62 98 VAL A CA 1
ATOM 725 C C . VAL A 1 98 ? 1.525 5.807 5.051 1.00 94.62 98 VAL A C 1
ATOM 727 O O . VAL A 1 98 ? 1.008 6.920 4.958 1.00 94.62 98 VAL A O 1
ATOM 730 N N . TRP A 1 99 ? 1.155 4.762 4.325 1.00 95.81 99 TRP A N 1
ATOM 731 C CA . TRP A 1 99 ? 0.095 4.779 3.327 1.00 95.81 99 TRP A CA 1
ATOM 732 C C . TRP A 1 99 ? -0.974 3.773 3.711 1.00 95.81 99 TRP A C 1
ATOM 734 O O . TRP A 1 99 ? -0.703 2.803 4.417 1.00 95.81 99 TRP A O 1
ATOM 744 N N . PHE A 1 100 ? -2.200 3.968 3.249 1.00 96.75 100 PHE A N 1
ATOM 745 C CA . PHE A 1 100 ? -3.251 2.994 3.495 1.00 96.75 100 PHE A CA 1
ATOM 746 C C . PHE A 1 100 ? -4.263 2.938 2.360 1.00 96.75 100 PHE A C 1
ATOM 748 O O . PHE A 1 100 ? -4.602 3.951 1.743 1.00 96.75 100 PHE A O 1
ATOM 755 N N . LEU A 1 101 ? -4.745 1.721 2.118 1.00 97.12 101 LEU A N 1
ATOM 756 C CA . LEU A 1 101 ? -5.856 1.422 1.228 1.00 97.12 101 LEU A CA 1
ATOM 757 C C . LEU A 1 101 ? -7.061 1.038 2.067 1.00 97.12 101 LEU A C 1
ATOM 759 O O . LEU A 1 101 ? -6.921 0.300 3.041 1.00 97.12 101 LEU A O 1
ATOM 763 N N . PHE A 1 102 ? -8.243 1.506 1.687 1.00 97.19 102 PHE A N 1
ATOM 764 C CA . PHE A 1 102 ? -9.459 1.160 2.405 1.00 97.19 102 PHE A CA 1
ATOM 765 C C . PHE A 1 102 ? -10.704 1.145 1.521 1.00 97.19 102 PHE A C 1
ATOM 767 O O . PHE A 1 102 ? -10.773 1.829 0.496 1.00 97.19 102 PHE A O 1
ATOM 774 N N . ARG A 1 103 ? -11.706 0.371 1.942 1.00 96.19 103 ARG A N 1
ATOM 775 C CA . ARG A 1 103 ? -13.029 0.312 1.317 1.00 96.19 103 ARG A CA 1
ATOM 776 C C . ARG A 1 103 ? -13.903 1.468 1.789 1.00 96.19 103 ARG A C 1
ATOM 778 O O . ARG A 1 103 ? -14.006 1.744 2.988 1.00 96.19 103 ARG A O 1
ATOM 785 N N . ALA A 1 104 ? -14.585 2.120 0.854 1.00 94.56 104 ALA A N 1
ATOM 786 C CA . ALA A 1 104 ? -15.632 3.086 1.171 1.00 94.56 104 ALA A CA 1
ATOM 787 C C . ALA A 1 104 ? -16.678 3.168 0.055 1.00 94.56 104 ALA A C 1
ATOM 789 O O . ALA A 1 104 ? -16.374 2.987 -1.118 1.00 94.56 104 ALA A O 1
ATOM 790 N N . VAL A 1 105 ? -17.919 3.490 0.426 1.00 90.81 105 VAL A N 1
ATOM 791 C CA . VAL A 1 105 ? -19.020 3.698 -0.537 1.00 90.81 105 VAL A CA 1
ATOM 792 C C . VAL A 1 105 ? -18.943 5.083 -1.186 1.00 90.81 105 VAL A C 1
ATOM 794 O O . VAL A 1 105 ? -19.386 5.280 -2.312 1.00 90.81 105 VAL A O 1
ATOM 797 N N . LYS A 1 106 ? -18.396 6.067 -0.465 1.00 88.06 106 LYS A N 1
ATOM 798 C CA . LYS A 1 106 ? -18.248 7.451 -0.926 1.00 88.06 106 LYS A CA 1
ATOM 799 C C . LYS A 1 106 ? -16.812 7.919 -0.706 1.00 88.06 106 LYS A C 1
ATOM 801 O O . LYS A 1 106 ? -16.219 7.519 0.297 1.00 88.06 106 LYS A O 1
ATOM 806 N N . PRO A 1 107 ? -16.284 8.796 -1.577 1.00 86.44 107 PRO A N 1
ATOM 807 C CA . PRO A 1 107 ? -14.952 9.358 -1.407 1.00 86.44 107 PRO A CA 1
ATOM 808 C C . PRO A 1 107 ? -14.895 10.189 -0.119 1.00 86.44 107 PRO A C 1
ATOM 810 O O . PRO A 1 107 ? -15.633 11.173 -0.001 1.00 86.44 107 PRO A O 1
ATOM 813 N N . PRO A 1 108 ? -14.053 9.829 0.864 1.00 88.44 108 PRO A N 1
ATOM 814 C CA . PRO A 1 108 ? -13.824 10.694 2.008 1.00 88.44 108 PRO A CA 1
ATOM 815 C C . PRO A 1 108 ? -12.907 11.856 1.625 1.00 88.44 108 PRO A C 1
ATOM 817 O O . PRO A 1 108 ? -12.201 11.833 0.614 1.00 88.44 108 PRO A O 1
ATOM 820 N N . LYS A 1 109 ? -12.897 12.889 2.470 1.00 89.06 109 LYS A N 1
ATOM 821 C CA . LYS A 1 109 ? -11.925 13.978 2.348 1.00 89.06 109 LYS A CA 1
ATOM 822 C C . LYS A 1 109 ? -10.507 13.416 2.501 1.00 89.06 109 LYS A C 1
ATOM 824 O O . LYS A 1 109 ? -10.296 12.505 3.293 1.00 89.06 109 LYS A O 1
ATOM 829 N N . HIS A 1 110 ? -9.552 13.995 1.773 1.00 91.00 110 HIS A N 1
ATOM 830 C CA . HIS A 1 110 ? -8.131 13.617 1.807 1.00 91.00 110 HIS A CA 1
ATOM 831 C C . HIS A 1 110 ? -7.808 12.199 1.309 1.00 91.00 110 HIS A C 1
ATOM 833 O O . HIS A 1 110 ? -6.741 11.683 1.625 1.00 91.00 110 HIS A O 1
ATOM 839 N N . ALA A 1 111 ? -8.686 11.588 0.512 1.00 93.25 111 ALA A N 1
ATOM 840 C CA . ALA A 1 111 ? -8.403 10.326 -0.156 1.00 93.25 111 ALA A CA 1
ATOM 841 C C . ALA A 1 111 ? -8.521 10.454 -1.675 1.00 93.25 111 ALA A C 1
ATOM 843 O O . ALA A 1 111 ? -9.340 11.214 -2.194 1.00 93.25 111 ALA A O 1
ATOM 844 N N . ILE A 1 112 ? -7.714 9.666 -2.375 1.00 91.56 112 ILE A N 1
ATOM 845 C CA . ILE A 1 112 ? -7.735 9.531 -3.828 1.00 91.56 112 ILE A CA 1
ATOM 846 C C . ILE A 1 112 ? -8.362 8.179 -4.150 1.00 91.56 112 ILE A C 1
ATOM 848 O O . ILE A 1 112 ? -8.085 7.179 -3.489 1.00 91.56 112 ILE A O 1
ATOM 852 N N . GLN A 1 113 ? -9.244 8.140 -5.144 1.00 92.00 113 GLN A N 1
ATOM 853 C CA . GLN A 1 113 ? -9.802 6.873 -5.601 1.00 92.00 113 GLN A CA 1
ATOM 854 C C . GLN A 1 113 ? -8.725 6.092 -6.362 1.00 92.00 113 GLN A C 1
ATOM 856 O O . GLN A 1 113 ? -8.263 6.559 -7.403 1.00 92.00 113 GLN A O 1
ATOM 861 N N . ALA A 1 114 ? -8.364 4.907 -5.864 1.00 92.00 114 ALA A N 1
ATOM 862 C CA . ALA A 1 114 ? -7.477 3.993 -6.576 1.00 92.00 114 ALA A CA 1
ATOM 863 C C . ALA A 1 114 ? -8.260 3.293 -7.696 1.00 92.00 114 ALA A C 1
ATOM 865 O O . ALA A 1 114 ? -7.908 3.388 -8.869 1.00 92.00 114 ALA A O 1
ATOM 866 N N . PHE A 1 115 ? -9.383 2.669 -7.337 1.00 91.94 115 PHE A N 1
ATOM 867 C CA . PHE A 1 115 ? -10.361 2.086 -8.258 1.00 91.94 115 PHE A CA 1
ATOM 868 C C . PHE A 1 115 ? -11.741 2.013 -7.582 1.00 91.94 115 PHE A C 1
ATOM 870 O O . PHE A 1 115 ? -11.968 2.622 -6.533 1.00 91.94 115 PHE A O 1
ATOM 877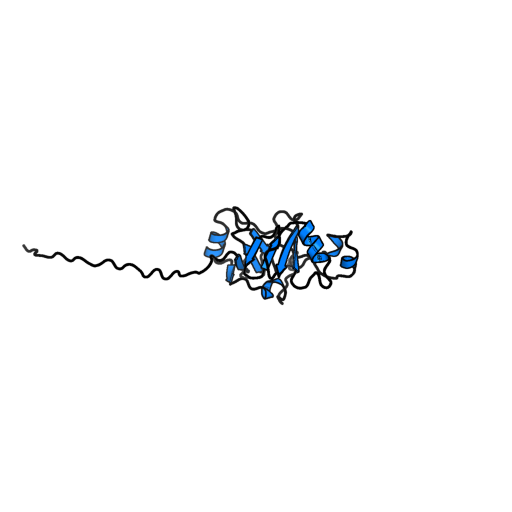 N N . GLU A 1 116 ? -12.717 1.360 -8.207 1.00 90.62 116 GLU A N 1
ATOM 878 C CA . GLU A 1 116 ? -14.085 1.309 -7.689 1.00 90.62 116 GLU A CA 1
ATOM 879 C C . GLU A 1 116 ? -14.148 0.748 -6.256 1.00 90.62 116 GLU A C 1
ATOM 881 O O . GLU A 1 116 ? -13.625 -0.323 -5.960 1.00 90.62 116 GLU A O 1
ATOM 886 N N . GLY A 1 117 ? -14.752 1.518 -5.343 1.00 92.44 117 GLY A N 1
ATOM 887 C CA . GLY A 1 117 ? -14.909 1.148 -3.933 1.00 92.44 117 GLY A CA 1
ATOM 888 C C . GLY A 1 117 ? -13.629 1.148 -3.084 1.00 92.44 117 GLY A C 1
ATOM 889 O O . GLY A 1 117 ? -13.733 0.951 -1.872 1.00 92.44 117 GLY A O 1
ATOM 890 N N . VAL A 1 118 ? -12.447 1.392 -3.668 1.00 95.00 118 VAL A N 1
ATOM 891 C CA . VAL A 1 118 ? -11.153 1.376 -2.966 1.00 95.00 118 VAL A CA 1
ATOM 892 C C . VAL A 1 118 ? -10.439 2.717 -3.082 1.00 95.00 118 VAL A C 1
ATOM 894 O O . VAL A 1 118 ? -10.231 3.270 -4.166 1.00 95.00 118 VAL A O 1
ATOM 897 N N . TYR A 1 119 ? -10.028 3.226 -1.927 1.00 95.12 119 TYR A N 1
ATOM 898 C CA . TYR A 1 119 ? -9.423 4.537 -1.770 1.00 95.12 119 TYR A CA 1
ATOM 899 C C . TYR A 1 119 ? -8.049 4.434 -1.129 1.00 95.12 119 TYR A C 1
ATOM 901 O O . TYR A 1 119 ? -7.794 3.554 -0.312 1.00 95.12 119 TYR A O 1
ATOM 909 N N . PHE A 1 120 ? -7.194 5.376 -1.495 1.00 94.50 120 PHE A N 1
ATOM 910 C CA . PHE A 1 120 ? -5.818 5.510 -1.055 1.00 94.50 120 PHE A CA 1
ATOM 911 C C . PHE A 1 120 ? -5.625 6.844 -0.334 1.00 94.50 120 PHE A C 1
ATOM 913 O O . PHE A 1 120 ? -6.187 7.866 -0.741 1.00 94.50 120 PHE A O 1
ATOM 920 N N . SER A 1 121 ? -4.832 6.851 0.735 1.00 95.19 121 SER A N 1
ATOM 921 C CA . SER A 1 121 ? -4.498 8.065 1.479 1.00 95.19 121 SER A CA 1
ATOM 922 C C . SER A 1 121 ? -3.208 7.897 2.293 1.00 95.19 121 SER A C 1
ATOM 924 O O . SER A 1 121 ? -2.796 6.782 2.611 1.00 95.19 121 SER A O 1
ATOM 926 N N . ALA A 1 122 ? -2.602 9.030 2.655 1.00 93.94 122 ALA A N 1
ATOM 927 C CA . ALA A 1 122 ? -1.572 9.166 3.693 1.00 93.94 122 ALA A CA 1
ATOM 928 C C . ALA A 1 122 ? -1.980 10.154 4.804 1.00 93.94 122 ALA A C 1
ATOM 930 O O . ALA A 1 122 ? -1.188 10.480 5.687 1.00 93.94 122 ALA A O 1
ATOM 931 N N . ASN A 1 123 ? -3.212 10.675 4.778 1.00 95.12 123 ASN A N 1
ATOM 932 C CA . ASN A 1 123 ? -3.671 11.618 5.790 1.00 95.12 123 ASN A CA 1
ATOM 933 C C . ASN A 1 123 ? -3.844 10.924 7.152 1.00 95.12 123 ASN A C 1
ATOM 935 O O . ASN A 1 123 ? -4.630 9.983 7.298 1.00 95.12 123 ASN A O 1
ATOM 939 N N . ARG A 1 124 ? -3.116 11.426 8.154 1.00 92.31 124 ARG A N 1
ATOM 940 C CA . ARG A 1 124 ? -3.069 10.855 9.500 1.00 92.31 124 ARG A CA 1
ATOM 941 C C . ARG A 1 124 ? -4.420 10.926 10.201 1.00 92.31 124 ARG A C 1
ATOM 943 O O . ARG A 1 124 ? -4.829 9.943 10.806 1.00 92.31 124 ARG A O 1
ATOM 950 N N . GLU A 1 125 ? -5.123 12.051 10.121 1.00 93.00 125 GLU A N 1
ATOM 951 C CA . GLU A 1 125 ? -6.415 12.231 10.789 1.00 93.00 125 GLU A CA 1
ATOM 952 C C . GLU A 1 125 ? -7.452 11.231 10.267 1.00 93.00 125 GLU A C 1
ATOM 954 O O . GLU A 1 125 ? -8.145 10.594 11.060 1.00 93.00 125 GLU A O 1
ATOM 959 N N . LEU A 1 126 ? -7.512 11.038 8.947 1.00 95.38 126 LEU A N 1
ATOM 960 C CA . LEU A 1 126 ? -8.367 10.036 8.320 1.00 95.38 126 LEU A CA 1
ATOM 961 C C . LEU A 1 126 ? -8.002 8.626 8.793 1.00 95.38 126 LEU A C 1
ATOM 963 O O . LEU A 1 126 ? -8.895 7.863 9.151 1.00 95.38 126 LEU A O 1
ATOM 967 N N . LEU A 1 127 ? -6.712 8.283 8.850 1.00 94.50 127 LEU A N 1
ATOM 968 C CA . LEU A 1 127 ? -6.286 6.972 9.341 1.00 94.50 127 LEU A CA 1
ATOM 969 C C . LEU A 1 127 ? -6.752 6.727 10.782 1.00 94.50 127 LEU A C 1
ATOM 971 O O . LEU A 1 127 ? -7.326 5.680 11.071 1.00 94.50 127 LEU A O 1
ATOM 975 N N . LEU A 1 128 ? -6.579 7.709 11.671 1.00 91.44 128 LEU A N 1
ATOM 976 C CA . LEU A 1 128 ? -7.045 7.615 13.057 1.00 91.44 128 LEU A CA 1
ATOM 977 C C . LEU A 1 128 ? -8.571 7.435 13.141 1.00 91.44 128 LEU A C 1
ATOM 979 O O . LEU A 1 128 ? -9.048 6.667 13.973 1.00 91.44 128 LEU A O 1
ATOM 983 N N . GLN A 1 129 ? -9.340 8.092 12.266 1.00 92.44 129 GLN A N 1
ATOM 984 C CA . GLN A 1 129 ? -10.795 7.910 12.190 1.00 92.44 129 GLN A CA 1
ATOM 985 C C . GLN A 1 129 ? -11.191 6.498 11.742 1.00 92.44 129 GLN A C 1
ATOM 987 O O . GLN A 1 129 ? -12.153 5.938 12.267 1.00 92.44 129 GLN A O 1
ATOM 992 N N . LEU A 1 130 ? -10.471 5.914 10.779 1.00 93.81 130 LEU A N 1
ATOM 993 C CA . LEU A 1 130 ? -10.703 4.534 10.340 1.00 93.81 130 LEU A CA 1
ATOM 994 C C . LEU A 1 130 ? -10.365 3.536 11.456 1.00 93.81 130 LEU A C 1
ATOM 996 O O . LEU A 1 130 ? -11.138 2.613 11.708 1.00 93.81 130 LEU A O 1
ATOM 1000 N N . LEU A 1 131 ? -9.260 3.775 12.166 1.00 92.00 131 LEU A N 1
ATOM 1001 C CA . LEU A 1 131 ? -8.776 2.936 13.264 1.00 92.00 131 LEU A CA 1
ATOM 1002 C C . LEU A 1 131 ? -9.664 2.972 14.520 1.00 92.00 131 LEU A C 1
ATOM 1004 O O . LEU A 1 131 ? -9.573 2.074 15.351 1.00 92.00 131 LEU A O 1
ATOM 1008 N N . ALA A 1 132 ? -10.533 3.975 14.656 1.00 89.56 132 ALA A N 1
ATOM 1009 C CA . ALA A 1 132 ? -11.470 4.105 15.773 1.00 89.56 132 ALA A CA 1
ATOM 1010 C C . ALA A 1 132 ? -12.800 3.341 15.581 1.00 89.56 132 ALA A C 1
ATOM 1012 O O . ALA A 1 132 ? -13.679 3.418 16.439 1.00 89.56 132 ALA A O 1
ATOM 1013 N N . ARG A 1 133 ? -12.989 2.640 14.455 1.00 89.81 133 ARG A N 1
ATOM 1014 C CA . ARG A 1 133 ? -14.190 1.829 14.179 1.00 89.81 133 ARG A CA 1
ATOM 1015 C C . ARG A 1 133 ? -14.170 0.518 14.977 1.00 89.81 133 ARG A C 1
ATOM 1017 O O . ARG A 1 133 ? -13.112 0.064 15.385 1.00 89.81 133 ARG A O 1
ATOM 1024 N N . ASP A 1 134 ? -15.333 -0.122 15.128 1.00 85.12 134 ASP A N 1
ATOM 1025 C CA . ASP A 1 134 ? -15.497 -1.398 15.860 1.00 85.12 134 ASP A CA 1
ATOM 1026 C C . ASP A 1 134 ? -14.695 -2.564 15.238 1.00 85.12 134 ASP A C 1
ATOM 1028 O O . ASP A 1 134 ? -14.205 -3.450 15.931 1.00 85.12 134 ASP A O 1
ATOM 1032 N N . LYS A 1 135 ? -14.488 -2.529 13.914 1.00 87.81 135 LYS A N 1
ATOM 1033 C CA . LYS A 1 135 ? -13.649 -3.474 13.156 1.00 87.81 135 LYS A CA 1
ATOM 1034 C C . LYS A 1 135 ? -12.734 -2.698 12.212 1.00 87.81 135 LYS A C 1
ATOM 1036 O O . LYS A 1 135 ? -13.012 -2.616 11.017 1.00 87.81 135 LYS A O 1
ATOM 1041 N N . PRO A 1 136 ? -11.679 -2.060 12.735 1.00 89.31 136 PRO A N 1
ATOM 1042 C CA . PRO A 1 136 ? -10.941 -1.052 11.983 1.00 89.31 136 PRO A CA 1
ATOM 1043 C C . PRO A 1 136 ? -10.208 -1.625 10.770 1.00 89.31 136 PRO A C 1
ATOM 1045 O O . PRO A 1 136 ? -10.012 -0.909 9.795 1.00 89.31 136 PRO A O 1
ATOM 1048 N N . MET A 1 137 ? -9.845 -2.909 10.822 1.00 91.94 137 MET A N 1
ATOM 1049 C CA . MET A 1 137 ? -9.089 -3.595 9.773 1.00 91.94 137 MET A CA 1
ATOM 1050 C C . MET A 1 137 ? -9.974 -4.247 8.701 1.00 91.94 137 MET A C 1
ATOM 1052 O O . MET A 1 137 ? -9.462 -4.674 7.668 1.00 91.94 137 MET A O 1
ATOM 1056 N N . ASP A 1 138 ? -11.299 -4.285 8.893 1.00 91.75 138 ASP A N 1
ATOM 1057 C CA . ASP A 1 138 ? -12.226 -4.784 7.873 1.00 91.75 138 ASP A CA 1
ATOM 1058 C C . ASP A 1 138 ? -12.253 -3.817 6.680 1.00 91.75 138 ASP A C 1
ATOM 1060 O O . ASP A 1 138 ? -12.784 -2.703 6.749 1.00 91.75 138 ASP A O 1
ATOM 1064 N N . GLY A 1 139 ? -11.600 -4.227 5.591 1.00 93.88 139 GLY A N 1
ATOM 1065 C CA . GLY A 1 139 ? -11.412 -3.394 4.413 1.00 93.88 139 GLY A CA 1
ATOM 1066 C C . GLY A 1 139 ? -10.428 -2.242 4.620 1.00 93.88 139 GLY A C 1
ATOM 1067 O O . GLY A 1 139 ? -10.598 -1.222 3.961 1.00 93.88 139 GLY A O 1
ATOM 1068 N N . LEU A 1 140 ? -9.431 -2.370 5.504 1.00 95.88 140 LEU A N 1
ATOM 1069 C CA . LEU A 1 140 ? -8.309 -1.431 5.657 1.00 95.88 140 LEU A CA 1
ATOM 1070 C C . LEU A 1 140 ? -6.983 -2.202 5.620 1.00 95.88 140 LEU A C 1
ATOM 1072 O O . LEU A 1 140 ? -6.810 -3.190 6.326 1.00 95.88 140 LEU A O 1
ATOM 1076 N N . ARG A 1 141 ? -6.017 -1.725 4.832 1.00 96.62 141 ARG A N 1
ATOM 1077 C CA . ARG A 1 141 ? -4.640 -2.234 4.820 1.00 96.62 141 ARG A CA 1
ATOM 1078 C C . ARG A 1 141 ? -3.663 -1.072 4.900 1.00 96.62 141 ARG A C 1
ATOM 1080 O O . ARG A 1 141 ? -3.824 -0.078 4.196 1.00 96.62 141 ARG A O 1
ATOM 1087 N N . ILE A 1 142 ? -2.670 -1.202 5.776 1.00 96.62 142 ILE A N 1
ATOM 1088 C CA . ILE A 1 142 ? -1.704 -0.148 6.102 1.00 96.62 142 ILE A CA 1
ATOM 1089 C C . ILE A 1 142 ? -0.319 -0.587 5.644 1.00 96.62 142 ILE A C 1
ATOM 1091 O O . ILE A 1 142 ? 0.103 -1.715 5.908 1.00 96.62 142 ILE A O 1
ATOM 1095 N N . PHE A 1 143 ? 0.381 0.329 4.989 1.00 96.88 143 PHE A N 1
ATOM 1096 C CA . PHE A 1 143 ? 1.659 0.120 4.335 1.00 96.88 143 PHE A CA 1
ATOM 1097 C C . PHE A 1 143 ? 2.714 1.085 4.869 1.00 96.88 143 PHE A C 1
ATOM 1099 O O . PHE A 1 143 ? 2.407 2.234 5.192 1.00 96.88 143 PHE A O 1
ATOM 1106 N N . ILE A 1 144 ? 3.959 0.622 4.907 1.00 95.75 144 ILE A N 1
ATOM 1107 C CA . ILE A 1 144 ? 5.149 1.456 5.084 1.00 95.75 144 ILE A CA 1
ATOM 1108 C C . ILE A 1 144 ? 5.940 1.517 3.785 1.00 95.75 144 ILE A C 1
ATOM 1110 O O . ILE A 1 144 ? 6.175 0.486 3.146 1.00 95.75 144 ILE A O 1
ATOM 1114 N N . GLY A 1 145 ? 6.339 2.729 3.411 1.00 95.25 145 GLY A N 1
ATOM 1115 C CA . GLY A 1 145 ? 6.971 2.991 2.124 1.00 95.25 145 GLY A CA 1
ATOM 1116 C C . GLY A 1 145 ? 6.055 2.727 0.929 1.00 95.25 145 GLY A C 1
ATOM 1117 O O . GLY A 1 145 ? 4.909 2.285 1.056 1.00 95.25 145 GLY A O 1
ATOM 1118 N N . TYR A 1 146 ? 6.582 3.016 -0.253 1.00 95.44 146 TYR A N 1
ATOM 1119 C CA . TYR A 1 146 ? 5.911 2.786 -1.527 1.00 95.44 146 TYR A CA 1
ATOM 1120 C C . TYR A 1 146 ? 6.919 2.375 -2.605 1.00 95.44 146 TYR A C 1
ATOM 1122 O O . TYR A 1 146 ? 8.135 2.373 -2.402 1.00 95.44 146 TYR A O 1
ATOM 1130 N N . SER A 1 147 ? 6.398 1.979 -3.757 1.00 94.69 147 SER A N 1
ATOM 1131 C CA . SER A 1 147 ? 7.161 1.668 -4.961 1.00 94.69 147 SER A CA 1
ATOM 1132 C C . SER A 1 147 ? 6.993 2.808 -5.955 1.00 94.69 147 SER A C 1
ATOM 1134 O O . SER A 1 147 ? 5.875 3.246 -6.212 1.00 94.69 147 SER A O 1
ATOM 1136 N N . GLY A 1 148 ? 8.094 3.313 -6.493 1.00 91.94 148 GLY A N 1
ATOM 1137 C CA . GLY A 1 148 ? 8.082 4.371 -7.497 1.00 91.94 148 GLY A CA 1
ATOM 1138 C C . GLY A 1 148 ? 8.863 3.938 -8.724 1.00 91.94 148 GLY A C 1
ATOM 1139 O O . GLY A 1 148 ? 9.796 3.142 -8.618 1.00 91.94 148 GLY A O 1
ATOM 1140 N N . TRP A 1 149 ? 8.495 4.495 -9.872 1.00 91.50 149 TRP A N 1
ATOM 1141 C CA . TRP A 1 149 ? 9.190 4.271 -11.133 1.00 91.50 149 TRP A CA 1
ATOM 1142 C C . TRP A 1 149 ? 9.758 5.582 -11.650 1.00 91.50 149 TRP A C 1
ATOM 1144 O O . TRP A 1 149 ? 9.094 6.622 -11.621 1.00 91.50 149 TRP A O 1
ATOM 1154 N N . ALA A 1 150 ? 10.988 5.526 -12.155 1.00 89.69 150 ALA A N 1
ATOM 1155 C CA . ALA A 1 150 ? 11.521 6.602 -12.970 1.00 89.69 150 ALA A CA 1
ATOM 1156 C C . ALA A 1 150 ? 10.718 6.718 -14.285 1.00 89.69 150 ALA A C 1
ATOM 1158 O O . ALA A 1 150 ? 10.085 5.745 -14.712 1.00 89.69 150 ALA A O 1
ATOM 1159 N N . PRO A 1 151 ? 10.746 7.878 -14.965 1.00 89.19 151 PRO A N 1
ATOM 1160 C CA . PRO A 1 151 ? 10.050 8.049 -16.238 1.00 89.19 151 PRO A CA 1
ATOM 1161 C C . PRO A 1 151 ? 10.411 6.952 -17.253 1.00 89.19 151 PRO A C 1
ATOM 1163 O O . PRO A 1 151 ? 11.589 6.730 -17.532 1.00 89.19 151 PRO A O 1
ATOM 1166 N N . GLY A 1 152 ? 9.403 6.265 -17.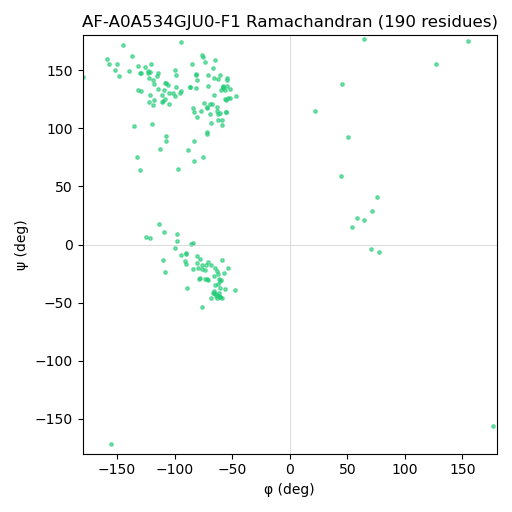799 1.00 88.62 152 GLY A N 1
ATOM 1167 C CA . GLY A 1 152 ? 9.573 5.191 -18.786 1.00 88.62 152 GLY A CA 1
ATOM 1168 C C . GLY A 1 152 ? 10.028 3.838 -18.221 1.00 88.62 152 GLY A C 1
ATOM 1169 O O . GLY A 1 152 ? 10.103 2.862 -18.968 1.00 88.62 152 GLY A O 1
ATOM 1170 N N . GLN A 1 153 ? 10.363 3.755 -16.928 1.00 91.19 153 GLN A N 1
ATOM 1171 C CA . GLN A 1 153 ? 10.868 2.522 -16.320 1.00 91.19 153 GLN A CA 1
ATOM 1172 C C . GLN A 1 153 ? 9.783 1.445 -16.258 1.00 91.19 153 GLN A C 1
ATOM 1174 O O . GLN A 1 153 ? 10.047 0.302 -16.627 1.00 91.19 153 GLN A O 1
ATOM 1179 N N . LEU A 1 154 ? 8.573 1.801 -15.816 1.00 91.25 154 LEU A N 1
ATOM 1180 C CA . LEU A 1 154 ? 7.469 0.849 -15.694 1.00 91.25 154 LEU A CA 1
ATOM 1181 C C . LEU A 1 154 ? 7.119 0.241 -17.057 1.00 91.25 154 LEU A C 1
ATOM 1183 O O . LEU A 1 154 ? 6.975 -0.971 -17.192 1.00 91.25 154 LEU A O 1
ATOM 1187 N N . GLU A 1 155 ? 7.039 1.076 -18.089 1.00 91.25 155 GLU A N 1
ATOM 1188 C CA . GLU A 1 155 ? 6.765 0.661 -19.459 1.00 91.25 155 GLU A CA 1
ATOM 1189 C C . GLU A 1 155 ? 7.854 -0.281 -19.986 1.00 91.25 155 GLU A C 1
ATOM 1191 O O . GLU A 1 155 ? 7.542 -1.297 -20.609 1.00 91.25 155 GLU A O 1
ATOM 1196 N N . ALA A 1 156 ? 9.126 0.016 -19.702 1.00 92.44 156 ALA A N 1
ATOM 1197 C CA . ALA A 1 156 ? 10.245 -0.837 -20.087 1.00 92.44 156 ALA A CA 1
ATOM 1198 C C . ALA A 1 156 ? 10.222 -2.198 -19.367 1.00 92.44 156 ALA A C 1
ATOM 1200 O O . ALA A 1 156 ? 10.466 -3.226 -19.999 1.00 92.44 156 ALA A O 1
ATOM 1201 N N . GLU A 1 157 ? 9.900 -2.226 -18.071 1.00 92.31 157 GLU A N 1
ATOM 1202 C CA . GLU A 1 157 ? 9.752 -3.465 -17.294 1.00 92.31 157 GLU A CA 1
ATOM 1203 C C . GLU A 1 157 ? 8.590 -4.323 -17.812 1.00 92.31 157 GLU A C 1
ATOM 1205 O O . GLU A 1 157 ? 8.733 -5.535 -17.977 1.00 92.31 157 GLU A O 1
ATOM 1210 N N . ILE A 1 158 ? 7.452 -3.702 -18.138 1.00 91.81 158 ILE A N 1
ATOM 1211 C CA . ILE A 1 158 ? 6.308 -4.387 -18.753 1.00 91.81 158 ILE A CA 1
ATOM 1212 C C . ILE A 1 158 ? 6.692 -4.944 -20.129 1.00 91.81 158 ILE A C 1
ATOM 1214 O O . ILE A 1 158 ? 6.416 -6.109 -20.412 1.00 91.81 158 ILE A O 1
ATOM 1218 N N . ALA A 1 159 ? 7.372 -4.159 -20.970 1.00 92.44 159 ALA A N 1
ATOM 1219 C CA . ALA A 1 159 ? 7.795 -4.586 -22.306 1.00 92.44 159 ALA A CA 1
ATOM 1220 C C . ALA A 1 159 ? 8.827 -5.728 -22.269 1.00 92.44 159 ALA A C 1
ATOM 1222 O O . ALA A 1 159 ? 8.794 -6.625 -23.111 1.00 92.44 159 ALA A O 1
ATOM 1223 N N . ARG A 1 160 ? 9.716 -5.733 -21.268 1.00 92.12 160 ARG A N 1
ATOM 1224 C CA . ARG A 1 160 ? 10.637 -6.847 -20.983 1.00 92.12 160 ARG A CA 1
ATOM 1225 C C . ARG A 1 160 ? 9.910 -8.074 -20.419 1.00 92.12 160 ARG A C 1
ATOM 1227 O O . ARG A 1 160 ? 10.453 -9.179 -20.411 1.00 92.12 160 ARG A O 1
ATOM 1234 N N . GLY A 1 161 ? 8.667 -7.890 -19.985 1.00 91.19 161 GLY A N 1
ATOM 1235 C CA . GLY A 1 161 ? 7.831 -8.917 -19.402 1.00 91.19 161 GLY A CA 1
ATOM 1236 C C . GLY A 1 161 ? 8.234 -9.231 -17.967 1.00 91.19 161 GLY A C 1
ATOM 1237 O O . GLY A 1 161 ? 8.259 -10.384 -17.572 1.00 91.19 161 GLY A O 1
ATOM 1238 N N . ASP A 1 162 ? 8.577 -8.268 -17.135 1.00 91.88 162 ASP A N 1
ATOM 1239 C CA . ASP A 1 162 ? 8.800 -8.583 -15.715 1.00 91.88 162 ASP A CA 1
ATOM 1240 C C . ASP A 1 162 ? 7.480 -8.787 -14.962 1.00 91.88 162 ASP A C 1
ATOM 1242 O O . ASP A 1 162 ? 7.424 -9.496 -13.955 1.00 91.88 162 ASP A O 1
ATOM 1246 N N . TRP A 1 163 ? 6.395 -8.252 -15.522 1.00 94.00 163 TRP A N 1
ATOM 1247 C CA . TRP A 1 163 ? 5.081 -8.181 -14.903 1.00 94.00 163 TRP A CA 1
ATOM 1248 C C . TRP A 1 163 ? 4.013 -8.879 -15.742 1.00 94.00 163 TRP A C 1
ATOM 1250 O O . TRP A 1 163 ? 4.001 -8.786 -16.969 1.00 94.00 163 TRP A O 1
ATOM 1260 N N . THR A 1 164 ? 3.075 -9.534 -15.063 1.00 93.69 164 THR A N 1
ATOM 1261 C CA . THR A 1 164 ? 1.754 -9.852 -15.618 1.00 93.69 164 THR A CA 1
ATOM 1262 C C . THR A 1 164 ? 0.784 -8.766 -15.174 1.00 93.69 164 THR A C 1
ATOM 1264 O O . THR A 1 164 ? 0.763 -8.422 -13.992 1.00 93.69 164 THR A O 1
ATOM 1267 N N . LEU A 1 165 ? 0.019 -8.207 -16.111 1.00 93.62 165 LEU A N 1
ATOM 1268 C CA . LEU A 1 165 ? -0.945 -7.143 -15.838 1.00 93.62 165 LEU A CA 1
ATOM 1269 C C . LEU A 1 165 ? -2.327 -7.745 -15.607 1.00 93.62 165 LEU A C 1
ATOM 1271 O O . LEU A 1 165 ? -2.801 -8.539 -16.418 1.00 93.62 165 LEU A O 1
ATOM 1275 N N . GLU A 1 166 ? -2.984 -7.312 -14.540 1.00 92.88 166 GLU A N 1
ATOM 1276 C CA . GLU A 1 166 ? -4.341 -7.716 -14.190 1.00 92.88 166 GLU A CA 1
ATOM 1277 C C . GLU A 1 166 ? -5.177 -6.517 -13.728 1.00 92.88 166 GLU A C 1
ATOM 1279 O O . GLU A 1 166 ? -4.661 -5.450 -13.370 1.00 92.88 166 GLU A O 1
ATOM 1284 N N . HIS A 1 167 ? -6.498 -6.697 -13.732 1.00 90.62 167 HIS A N 1
ATOM 1285 C CA . HIS A 1 167 ? -7.407 -5.737 -13.122 1.00 90.62 167 HIS A CA 1
ATOM 1286 C C . HIS A 1 167 ? -7.278 -5.791 -11.600 1.00 90.62 167 HIS A C 1
ATOM 1288 O O . HIS A 1 167 ? -7.208 -6.861 -10.999 1.00 90.62 167 HIS A O 1
ATOM 1294 N N . ALA A 1 168 ? -7.244 -4.617 -10.973 1.00 90.94 168 ALA A N 1
ATOM 1295 C CA . ALA A 1 168 ? -7.231 -4.529 -9.525 1.00 90.94 168 ALA A CA 1
ATOM 1296 C C . ALA A 1 168 ? -8.622 -4.851 -8.971 1.00 90.94 168 ALA A C 1
ATOM 1298 O O . ALA A 1 168 ? -9.596 -4.159 -9.271 1.00 90.94 168 ALA A O 1
ATOM 1299 N N . GLU A 1 169 ? -8.693 -5.872 -8.123 1.00 90.00 169 GLU A N 1
ATOM 1300 C CA . GLU A 1 169 ? -9.903 -6.241 -7.401 1.00 90.00 169 GLU A CA 1
ATOM 1301 C C . GLU A 1 169 ? -9.717 -6.033 -5.901 1.00 90.00 169 GLU A C 1
ATOM 1303 O O . GLU A 1 169 ? -8.629 -6.188 -5.342 1.00 90.00 169 GLU A O 1
ATOM 1308 N N . SER A 1 170 ? -10.803 -5.674 -5.218 1.00 91.88 170 SER A N 1
ATOM 1309 C CA . SER A 1 170 ? -10.747 -5.378 -3.787 1.00 91.88 170 SER A CA 1
ATOM 1310 C C . SER A 1 170 ? -10.321 -6.597 -2.963 1.00 91.88 170 SER A C 1
ATOM 1312 O O . SER A 1 170 ? -9.646 -6.454 -1.946 1.00 91.88 170 SER A O 1
ATOM 1314 N N . ASP A 1 171 ? -10.707 -7.800 -3.380 1.00 90.38 171 ASP A N 1
ATOM 1315 C CA . ASP A 1 171 ? -10.407 -9.019 -2.632 1.00 90.38 171 ASP A CA 1
ATOM 1316 C C . ASP A 1 171 ? -8.931 -9.413 -2.700 1.00 90.38 171 ASP A C 1
ATOM 1318 O O . ASP A 1 171 ? -8.415 -9.900 -1.699 1.00 90.38 171 ASP A O 1
ATOM 1322 N N . GLU A 1 172 ? -8.211 -9.089 -3.777 1.00 89.88 172 GLU A N 1
ATOM 1323 C CA . GLU A 1 172 ? -6.749 -9.266 -3.842 1.00 89.88 172 GLU A CA 1
ATOM 1324 C C . GLU A 1 172 ? -6.029 -8.435 -2.762 1.00 89.88 172 GLU A C 1
ATOM 1326 O O . GLU A 1 172 ? -5.000 -8.843 -2.220 1.00 89.88 172 GLU A O 1
ATOM 1331 N N . ILE A 1 173 ? -6.601 -7.283 -2.389 1.00 92.75 173 ILE A N 1
ATOM 1332 C CA . ILE A 1 173 ? -6.016 -6.366 -1.404 1.00 92.75 173 ILE A CA 1
ATOM 1333 C C . ILE A 1 173 ? -6.443 -6.692 0.015 1.00 92.75 173 ILE A C 1
ATOM 1335 O O . ILE A 1 173 ? -5.639 -6.504 0.907 1.00 92.75 173 ILE A O 1
ATOM 1339 N N . PHE A 1 174 ? -7.681 -7.106 0.279 1.00 92.56 174 PHE A N 1
ATOM 1340 C CA . PHE A 1 174 ? -8.153 -7.257 1.667 1.00 92.56 174 PHE A CA 1
ATOM 1341 C C . PHE A 1 174 ? -8.325 -8.716 2.095 1.00 92.56 174 PHE A C 1
ATOM 1343 O O . PHE A 1 174 ? -8.217 -9.005 3.282 1.00 92.56 174 PHE A O 1
ATOM 1350 N N . ASN A 1 175 ? -8.514 -9.625 1.136 1.00 87.50 175 ASN A N 1
ATOM 1351 C CA . ASN A 1 175 ? -8.822 -11.042 1.351 1.00 87.50 175 ASN A CA 1
ATOM 1352 C C . ASN A 1 175 ? -7.824 -11.992 0.653 1.00 87.50 175 ASN A C 1
ATOM 1354 O O . ASN A 1 175 ? -8.042 -13.206 0.620 1.00 87.50 175 ASN A O 1
ATOM 1358 N N . GLY A 1 176 ? -6.748 -11.452 0.070 1.00 75.75 176 GLY A N 1
ATOM 1359 C CA . GLY A 1 176 ? -5.755 -12.208 -0.688 1.00 75.75 176 GLY A CA 1
ATOM 1360 C C . GLY A 1 176 ? -5.112 -13.313 0.151 1.00 75.75 176 GLY A C 1
ATOM 1361 O O . GLY A 1 176 ? -4.735 -13.099 1.300 1.00 75.75 176 GLY A O 1
ATOM 1362 N N . LYS A 1 177 ? -4.989 -14.512 -0.431 1.00 73.94 177 LYS A N 1
ATOM 1363 C CA . LYS A 1 177 ? -4.515 -15.720 0.274 1.00 73.94 177 LYS A CA 1
ATOM 1364 C C . LYS A 1 177 ? -3.002 -15.936 0.194 1.00 73.94 177 LYS A C 1
ATOM 1366 O O . LYS A 1 177 ? -2.467 -16.764 0.926 1.00 73.94 177 LYS A O 1
ATOM 1371 N N . SER A 1 178 ? -2.323 -15.233 -0.708 1.00 81.25 178 SER A N 1
ATOM 1372 C CA . SER A 1 178 ? -0.902 -15.432 -1.003 1.00 81.25 178 SER A CA 1
ATOM 1373 C C . SER A 1 178 ? -0.075 -14.280 -0.450 1.00 81.25 178 SER A C 1
ATOM 1375 O O . SER A 1 178 ? 0.163 -13.293 -1.140 1.00 81.25 178 SER A O 1
ATOM 1377 N N . GLU A 1 179 ? 0.360 -14.416 0.799 1.00 88.06 179 GLU A N 1
ATOM 1378 C CA . GLU A 1 179 ? 1.272 -13.479 1.454 1.00 88.06 179 GLU A CA 1
ATOM 1379 C C . GLU A 1 179 ? 2.717 -13.991 1.413 1.00 88.06 179 GLU A C 1
ATOM 1381 O O . GLU A 1 179 ? 2.988 -15.147 1.739 1.00 88.06 179 GLU A O 1
ATOM 1386 N N . TYR A 1 180 ? 3.656 -13.105 1.082 1.00 89.38 180 TYR A N 1
ATOM 1387 C CA . TYR A 1 180 ? 5.094 -13.376 1.088 1.00 89.38 180 TYR A CA 1
ATOM 1388 C C . TYR A 1 180 ? 5.771 -12.421 2.071 1.00 89.38 180 TYR A C 1
ATOM 1390 O O . TYR A 1 180 ? 5.924 -11.238 1.766 1.00 89.38 180 TYR A O 1
ATOM 1398 N N . PRO A 1 181 ? 6.161 -12.878 3.273 1.00 90.50 181 PRO A N 1
ATOM 1399 C CA . PRO A 1 181 ? 6.695 -11.990 4.296 1.00 90.50 181 PRO A CA 1
ATOM 1400 C C . PRO A 1 181 ? 7.888 -11.158 3.815 1.00 90.50 181 PRO A C 1
ATOM 1402 O O . PRO A 1 181 ? 8.739 -11.634 3.058 1.00 90.50 181 PRO A O 1
ATOM 1405 N N . TRP A 1 182 ? 7.956 -9.912 4.280 1.00 89.88 182 TRP A N 1
ATOM 1406 C CA . TRP A 1 182 ? 9.106 -9.036 4.074 1.00 89.88 182 TRP A CA 1
ATOM 1407 C C . TRP A 1 182 ? 9.893 -8.829 5.387 1.00 89.88 182 TRP A C 1
ATOM 1409 O O . TRP A 1 182 ? 9.268 -8.633 6.438 1.00 89.88 182 TRP A O 1
ATOM 1419 N N . PRO A 1 183 ? 11.243 -8.834 5.359 1.00 85.56 183 PRO A N 1
ATOM 1420 C CA . PRO A 1 183 ? 12.093 -9.093 4.191 1.00 85.56 183 PRO A CA 1
ATOM 1421 C C . PRO A 1 183 ? 11.956 -10.538 3.700 1.00 85.56 183 PRO A C 1
ATOM 1423 O O . PRO A 1 183 ? 11.637 -11.433 4.484 1.00 85.56 183 PRO A O 1
ATOM 1426 N N . ALA A 1 184 ? 12.172 -10.747 2.397 1.00 77.94 184 ALA A N 1
ATOM 1427 C CA . ALA A 1 184 ? 12.091 -12.076 1.802 1.00 77.94 184 ALA A CA 1
ATOM 1428 C C . ALA A 1 184 ? 13.012 -13.059 2.556 1.00 77.94 184 ALA A C 1
ATOM 1430 O O . ALA A 1 184 ? 14.121 -12.666 2.948 1.00 77.94 184 ALA A O 1
ATOM 1431 N N . PRO A 1 185 ? 12.596 -14.324 2.758 1.00 69.62 185 PRO A N 1
ATOM 1432 C CA . PRO A 1 185 ? 13.454 -15.329 3.366 1.00 69.62 185 PRO A CA 1
ATOM 1433 C C . PRO A 1 185 ? 14.778 -15.418 2.604 1.00 69.62 185 PRO A C 1
ATOM 1435 O O . PRO A 1 185 ? 14.799 -15.608 1.388 1.00 69.62 185 PRO A O 1
ATOM 1438 N N . GLN A 1 186 ? 15.897 -15.276 3.311 1.00 63.06 186 GLN A N 1
ATOM 1439 C CA . GLN A 1 186 ? 17.202 -15.488 2.696 1.00 63.06 186 GLN A CA 1
ATOM 1440 C C . GLN A 1 186 ? 17.322 -16.976 2.360 1.00 63.06 186 GLN A C 1
ATOM 1442 O O . GLN A 1 186 ? 17.225 -17.822 3.250 1.00 63.06 186 GLN A O 1
ATOM 1447 N N . SER A 1 187 ? 17.528 -17.307 1.084 1.00 56.69 187 SER A N 1
ATOM 1448 C CA . SER A 1 187 ? 17.902 -18.674 0.714 1.00 56.69 187 SER A CA 1
ATOM 1449 C C . SER A 1 187 ? 19.195 -19.039 1.453 1.00 56.69 187 SER A C 1
ATOM 1451 O O . SER A 1 187 ? 20.102 -18.199 1.505 1.00 56.69 187 SER A O 1
ATOM 1453 N N . PRO A 1 188 ? 19.315 -20.246 2.037 1.00 48.97 188 PRO A N 1
ATOM 1454 C CA . PRO A 1 188 ? 20.546 -20.647 2.701 1.00 48.97 188 PRO A CA 1
ATOM 1455 C C . PRO A 1 188 ? 21.697 -20.503 1.707 1.00 48.97 188 PRO A C 1
ATOM 1457 O O . PRO A 1 188 ? 21.640 -21.043 0.598 1.00 48.97 188 PRO A O 1
ATOM 1460 N N . LYS A 1 189 ? 22.732 -19.740 2.082 1.00 49.88 189 LYS A N 1
ATOM 1461 C CA . LYS A 1 189 ? 23.968 -19.674 1.299 1.00 49.88 189 LYS A CA 1
ATOM 1462 C C . LYS A 1 189 ? 24.452 -21.112 1.148 1.00 49.88 189 LYS A C 1
ATOM 1464 O O . LYS A 1 189 ? 24.780 -21.741 2.150 1.00 49.88 189 LYS A O 1
ATOM 1469 N N . ARG A 1 190 ? 24.454 -21.646 -0.079 1.00 47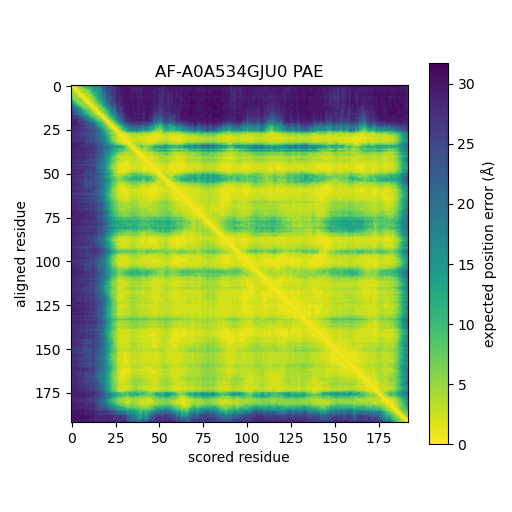.25 190 ARG A N 1
ATOM 1470 C CA . ARG A 1 190 ? 25.114 -22.925 -0.356 1.00 47.25 190 ARG A CA 1
ATOM 1471 C C . ARG A 1 190 ? 26.574 -22.733 0.033 1.00 47.25 190 ARG A C 1
ATOM 1473 O O . ARG A 1 190 ? 27.284 -21.981 -0.627 1.00 47.25 190 ARG A O 1
ATOM 1480 N N . SER A 1 191 ? 26.978 -23.336 1.144 1.00 52.00 191 SER A N 1
ATOM 1481 C CA . SER A 1 191 ? 28.380 -23.468 1.509 1.00 52.00 191 SER A CA 1
ATOM 1482 C C . SER A 1 191 ? 29.042 -24.304 0.419 1.00 52.00 191 SER A C 1
ATOM 1484 O O . SER A 1 191 ? 28.741 -25.493 0.296 1.00 52.00 191 SER A O 1
ATOM 1486 N N . THR A 1 192 ? 29.839 -23.649 -0.419 1.00 59.56 192 THR A N 1
ATOM 1487 C CA . THR A 1 192 ? 30.836 -24.292 -1.281 1.00 59.56 192 THR A CA 1
ATOM 1488 C C . THR A 1 192 ? 32.032 -24.703 -0.449 1.00 59.56 192 THR A C 1
ATOM 1490 O O . THR A 1 192 ? 32.437 -23.861 0.387 1.00 59.56 192 THR A O 1
#

Secondary structure (DSSP, 8-state):
--------------------------SEEEEEE-TT---TTTTT-EEEEESSSSSS-EEEE-S-EEEEEHHHH-TT-GGGGG--PEEEE--SEEEEEEEEEEE-SSPPTT-EEEETTEEEE--HHHHHHHHTSSSTTTTEEEEEEEEE--TTHHHHHHHHT-EEEE---HHHHHS-S----SSPPPPP----

Sequence (192 aa):
MAGALCTFLLLLGAAWPTSAGDAKPLTAILLKARAHLPDSNFADSVVLVMNNVGHAPVGLIINRPTQVPLSRLFPDLKPLAQLHDKVYFGGPVEFGSVWFLFRAVKPPKHAIQAFEGVYFSANRELLLQLLARDKPMDGLRIFIGYSGWAPGQLEAEIARGDWTLEHAESDEIFNGKSEYPWPAPQSPKRST

Foldseek 3Di:
DDDDDDDDDDDDDPPDPPPPPDPPPQQWKWWAFDCPPPPLQRHRFIWIWGPPPDPFIWIFRQQAFEPAQPCVVVVVPVVSVPPRDTAGAGDDAQQVAKKKKFFDPDDDPQWDDSDPRIIIHRDPVVLVVLVPDPCSLQRMHMHGHIDTDDVCRVVVCVVVPRTDIDRDDSCCRRVNPRHQYPPHDDDPDPDD

Solvent-accessible surface area (backbone atoms only — not comparable to full-atom values): 11414 Å² total; per-residue (Å²): 133,90,84,84,78,89,79,92,76,90,77,74,86,78,75,75,84,79,82,78,74,83,72,73,75,77,37,38,41,23,34,36,39,34,96,80,46,82,52,69,87,48,42,81,28,36,30,45,35,24,60,78,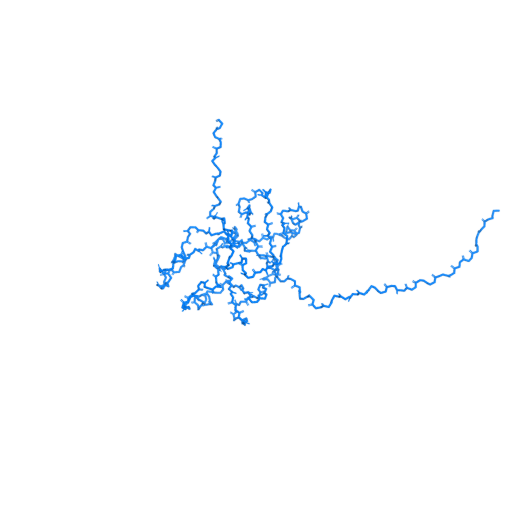82,55,97,51,51,42,25,32,32,61,31,21,41,35,87,50,47,45,29,74,81,41,70,87,44,63,78,39,65,80,48,85,51,55,30,24,44,8,33,86,43,62,61,88,43,59,35,36,42,32,62,45,96,64,89,55,86,78,48,45,76,38,52,93,55,32,32,34,35,64,49,63,69,58,49,54,59,46,59,71,42,99,60,37,61,73,48,41,46,47,24,32,15,27,32,75,51,61,92,67,44,59,61,50,41,46,74,74,52,45,44,46,82,44,82,69,52,71,53,64,62,69,65,52,87,73,69,51,54,45,79,57,81,76,75,78,77,79,83,126

Radius of gyration: 23.32 Å; Cα contacts (8 Å, |Δi|>4): 323; chains: 1; bounding box: 50×38×100 Å